Protein AF-A0A8T1AFN8-F1 (afdb_monomer)

Mean predicted aligned error: 18.62 Å

Nearest PDB structures (foldseek):
  7nlg-assembly2_C-2  TM=7.772E-01  e=4.480E-02  Saccharomyces cerevisiae
  7nli-assembly1_B  TM=7.737E-01  e=5.344E-02  Saccharomyces cerevisiae
  8tov-assembly1_H  TM=5.183E-01  e=2.301E+00  Human immunodeficiency virus 1
  6es8-assembly1_A  TM=5.059E-01  e=2.301E+00  Human immunodeficiency virus 1
  5gha-assembly2_D  TM=1.742E-01  e=6.629E+00  Thermus thermophilus HB27

Organism: NCBI:txid29920

Sequence (203 aa):
MKDSQLPLVRSAKDAHDAWSRLEGHFEKKSLANKLFLRRRFFTTMMEEGDDVLEHINKVKTLAEQLDAVGAPVSEDDLVITLLGSLSESYQFLITALESRADSLSWELVTSRLLHEDMKRKEQGGGVDGAAHGQAFMTRDNKRRGRPVKKTGACHNCGKQGHWIAECSSRVQNNAERHRSQRANVAQDEEDPGDYLFSVRLST

Structure (mmCIF, N/CA/C/O backbone):
data_AF-A0A8T1AFN8-F1
#
_entry.id   AF-A0A8T1AFN8-F1
#
loop_
_atom_site.group_PDB
_atom_site.id
_atom_site.type_symbol
_atom_site.label_atom_id
_atom_site.label_alt_id
_atom_site.label_comp_id
_atom_site.label_asym_id
_atom_site.label_entity_id
_atom_site.label_seq_id
_atom_site.pdbx_PDB_ins_code
_atom_site.Cartn_x
_atom_site.Cartn_y
_atom_site.Cartn_z
_atom_site.occupancy
_atom_site.B_iso_or_equiv
_atom_site.auth_seq_id
_atom_site.auth_comp_id
_atom_site.auth_asym_id
_atom_site.auth_atom_id
_atom_site.pdbx_PDB_model_num
ATOM 1 N N . MET A 1 1 ? 17.804 18.498 -26.545 1.00 40.97 1 MET A N 1
ATOM 2 C CA . MET A 1 1 ? 17.668 17.043 -26.788 1.00 40.97 1 MET A CA 1
ATOM 3 C C . MET A 1 1 ? 18.942 16.384 -26.287 1.00 40.97 1 MET A C 1
ATOM 5 O O . MET A 1 1 ? 20.002 16.913 -26.580 1.00 40.97 1 MET A O 1
ATOM 9 N N . LYS A 1 2 ? 18.878 15.359 -25.428 1.00 49.59 2 LYS A N 1
ATOM 10 C CA . LYS A 1 2 ? 20.093 14.781 -24.825 1.00 49.59 2 LYS A CA 1
ATOM 11 C C . LYS A 1 2 ? 20.673 13.698 -25.738 1.00 49.59 2 LYS A C 1
ATOM 13 O O . LYS A 1 2 ? 20.097 12.621 -25.840 1.00 49.59 2 LYS A O 1
ATOM 18 N N . ASP A 1 3 ? 21.863 13.960 -26.269 1.00 63.31 3 ASP A N 1
ATOM 19 C CA . ASP A 1 3 ? 22.757 13.048 -27.009 1.00 63.31 3 ASP A CA 1
ATOM 20 C C . ASP A 1 3 ? 23.258 11.836 -26.193 1.00 63.31 3 ASP A C 1
ATOM 22 O O . ASP A 1 3 ? 24.163 11.111 -26.602 1.00 63.31 3 ASP A O 1
ATOM 26 N N . SER A 1 4 ? 22.668 11.570 -25.025 1.00 72.19 4 SER A N 1
ATOM 27 C CA . SER A 1 4 ? 23.118 10.535 -24.091 1.00 72.19 4 SER A CA 1
ATOM 28 C C . SER A 1 4 ? 22.920 9.109 -24.605 1.00 72.19 4 SER A C 1
ATOM 30 O O . SER A 1 4 ? 23.503 8.186 -24.043 1.00 72.19 4 SER A O 1
ATOM 32 N N . GLN A 1 5 ? 22.111 8.918 -25.654 1.00 75.00 5 GLN A N 1
ATOM 33 C CA . GLN A 1 5 ? 21.885 7.609 -26.276 1.00 75.00 5 GLN A CA 1
ATOM 34 C C . GLN A 1 5 ? 22.748 7.379 -27.529 1.00 75.00 5 GLN A C 1
ATOM 36 O O . GLN A 1 5 ? 22.884 6.239 -27.969 1.00 75.00 5 GLN A O 1
ATOM 41 N N . LEU A 1 6 ? 23.392 8.421 -28.078 1.00 77.94 6 LEU A N 1
ATOM 42 C CA . LEU A 1 6 ? 24.252 8.302 -29.262 1.00 77.94 6 LEU A CA 1
ATOM 43 C C . LEU A 1 6 ? 25.410 7.301 -29.089 1.00 77.94 6 LEU A C 1
ATOM 45 O O . LEU A 1 6 ? 25.689 6.577 -30.043 1.00 77.94 6 LEU A O 1
ATOM 49 N N . PRO A 1 7 ? 26.067 7.169 -27.917 1.00 83.06 7 PRO A N 1
ATOM 50 C CA . PRO A 1 7 ? 27.136 6.181 -27.742 1.00 83.06 7 PRO A CA 1
ATOM 51 C C . PRO A 1 7 ? 26.680 4.718 -27.897 1.00 83.06 7 PRO A C 1
ATOM 53 O O . PRO A 1 7 ? 27.468 3.880 -28.344 1.00 83.06 7 PRO A O 1
ATOM 56 N N . LEU A 1 8 ? 25.419 4.413 -27.557 1.00 78.25 8 LEU A N 1
ATOM 57 C CA . LEU A 1 8 ? 24.843 3.063 -27.657 1.00 78.25 8 LEU A CA 1
ATOM 58 C C . LEU A 1 8 ? 24.678 2.634 -29.120 1.00 78.25 8 LEU A C 1
ATOM 60 O O . LEU A 1 8 ? 24.933 1.480 -29.452 1.00 78.25 8 LEU A O 1
ATOM 64 N N . VAL A 1 9 ? 24.314 3.583 -29.987 1.00 84.88 9 VAL A N 1
ATOM 65 C CA . VAL A 1 9 ? 24.090 3.361 -31.424 1.00 84.88 9 VAL A CA 1
ATOM 66 C C . VAL A 1 9 ? 25.387 3.496 -32.223 1.00 84.88 9 VAL A C 1
ATOM 68 O O . VAL A 1 9 ? 25.649 2.703 -33.117 1.00 84.88 9 VAL A O 1
ATOM 71 N N . ARG A 1 10 ? 26.252 4.460 -31.876 1.00 86.06 10 ARG A N 1
ATOM 72 C CA . ARG A 1 10 ? 27.498 4.761 -32.610 1.00 86.06 10 ARG A CA 1
ATOM 73 C C . ARG A 1 10 ? 28.503 3.605 -32.622 1.00 86.06 10 ARG A C 1
ATOM 75 O O . ARG A 1 10 ? 29.364 3.555 -33.489 1.00 86.06 10 ARG A O 1
ATOM 82 N N . SER A 1 11 ? 28.429 2.712 -31.637 1.00 84.25 11 SER A N 1
ATOM 83 C CA . SER A 1 11 ? 29.311 1.543 -31.513 1.00 84.25 11 SER A CA 1
ATOM 84 C C . SER A 1 11 ? 28.724 0.257 -32.113 1.00 84.25 11 SER A C 1
ATOM 86 O O . SER A 1 11 ? 29.326 -0.811 -31.961 1.00 84.25 11 SER A O 1
ATOM 88 N N . ALA A 1 12 ? 27.551 0.339 -32.747 1.00 89.62 12 ALA A N 1
ATOM 89 C CA . ALA A 1 12 ? 26.892 -0.794 -33.379 1.00 89.62 12 ALA A CA 1
ATOM 90 C C . ALA A 1 12 ? 27.430 -1.051 -34.793 1.00 89.62 12 ALA A C 1
ATOM 92 O O . ALA A 1 12 ? 27.813 -0.120 -35.502 1.00 89.62 12 ALA A O 1
ATOM 93 N N . LYS A 1 13 ? 27.465 -2.324 -35.196 1.00 91.31 13 LYS A N 1
ATOM 94 C CA . LYS A 1 13 ? 27.991 -2.747 -36.506 1.00 91.31 13 LYS A CA 1
ATOM 95 C C . LYS A 1 13 ? 26.974 -2.598 -37.636 1.00 91.31 13 LYS A C 1
ATOM 97 O O . LYS A 1 13 ? 27.350 -2.294 -38.763 1.00 91.31 13 LYS A O 1
ATOM 102 N N . ASP A 1 14 ? 25.703 -2.812 -37.326 1.00 92.88 14 ASP A N 1
ATOM 103 C CA . ASP A 1 14 ? 24.578 -2.731 -38.249 1.00 92.88 14 ASP A CA 1
ATOM 104 C C . ASP A 1 14 ? 23.305 -2.288 -37.503 1.00 92.88 14 ASP A C 1
ATOM 106 O O . ASP A 1 14 ? 23.311 -2.084 -36.284 1.00 92.88 14 ASP A O 1
ATOM 110 N N . ALA A 1 15 ? 22.208 -2.100 -38.242 1.00 91.06 15 ALA A N 1
ATOM 111 C CA . ALA A 1 15 ? 20.940 -1.635 -37.683 1.00 91.06 15 ALA A CA 1
ATOM 112 C C . ALA A 1 15 ? 20.337 -2.615 -36.658 1.00 91.06 15 ALA A C 1
ATOM 114 O O . ALA A 1 15 ? 19.701 -2.180 -35.698 1.00 91.06 15 ALA A O 1
ATOM 115 N N . HIS A 1 16 ? 20.558 -3.920 -36.832 1.00 92.75 16 HIS A N 1
ATOM 116 C CA . HIS A 1 16 ? 20.058 -4.942 -35.917 1.00 92.75 16 HIS A CA 1
ATOM 117 C C . HIS A 1 16 ? 20.828 -4.920 -34.585 1.00 92.75 16 HIS A C 1
ATOM 119 O O . HIS A 1 16 ? 20.217 -4.948 -33.516 1.00 92.75 16 HIS A O 1
ATOM 125 N N . ASP A 1 17 ? 22.159 -4.806 -34.629 1.00 92.06 17 ASP A N 1
ATOM 126 C CA . ASP A 1 17 ? 23.020 -4.629 -33.451 1.00 92.06 17 ASP A CA 1
ATOM 127 C C . ASP A 1 17 ? 22.682 -3.321 -32.715 1.00 92.06 17 ASP A C 1
ATOM 129 O O . ASP A 1 17 ? 22.571 -3.298 -31.489 1.00 92.06 17 ASP A O 1
ATOM 133 N N . ALA A 1 18 ? 22.427 -2.234 -33.452 1.00 90.88 18 ALA A N 1
ATOM 134 C CA . ALA A 1 18 ? 22.005 -0.963 -32.865 1.00 90.88 18 ALA A CA 1
ATOM 135 C C . ALA A 1 18 ? 20.679 -1.095 -32.100 1.00 90.88 18 ALA A C 1
ATOM 137 O O . ALA A 1 18 ? 20.584 -0.640 -30.957 1.00 90.88 18 ALA A O 1
ATOM 138 N N . TRP A 1 19 ? 19.679 -1.744 -32.708 1.00 91.62 19 TRP A N 1
ATOM 139 C CA . TRP A 1 19 ? 18.386 -1.993 -32.071 1.00 91.62 19 TRP A CA 1
ATOM 140 C C . TRP A 1 19 ? 18.525 -2.883 -30.833 1.00 91.62 19 TRP A C 1
ATOM 142 O O . TRP A 1 19 ? 18.083 -2.494 -29.755 1.00 91.62 19 TRP A O 1
ATOM 152 N N . SER A 1 20 ? 19.237 -4.006 -30.952 1.00 90.62 20 SER A N 1
ATOM 153 C CA . SER A 1 20 ? 19.450 -4.962 -29.855 1.00 90.62 20 SER A CA 1
ATOM 154 C C . SER A 1 20 ? 20.133 -4.316 -28.642 1.00 90.62 20 SER A C 1
ATOM 156 O O . SER A 1 20 ? 19.809 -4.612 -27.491 1.00 90.62 20 SER A O 1
ATOM 158 N N . ARG A 1 21 ? 21.081 -3.395 -28.869 1.00 89.75 21 ARG A N 1
ATOM 159 C CA . ARG A 1 21 ? 21.763 -2.659 -27.789 1.00 89.75 21 ARG A CA 1
ATOM 160 C C . ARG A 1 21 ? 20.861 -1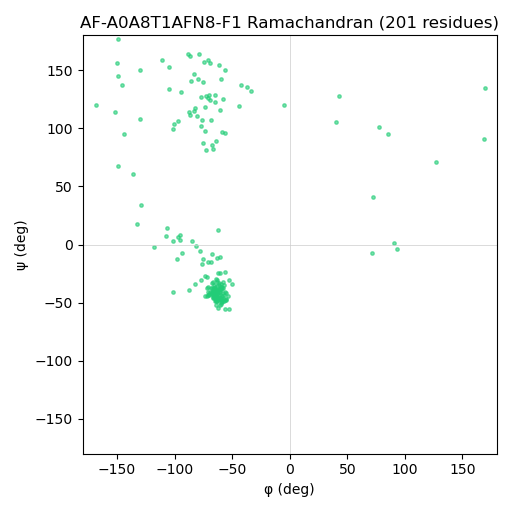.648 -27.098 1.00 89.75 21 ARG A C 1
ATOM 162 O O . ARG A 1 21 ? 20.941 -1.510 -25.876 1.00 89.75 21 ARG A O 1
ATOM 169 N N . LEU A 1 22 ? 20.041 -0.926 -27.862 1.00 88.38 22 LEU A N 1
ATOM 170 C CA . LEU A 1 22 ? 19.062 0.003 -27.303 1.00 88.38 22 LEU A CA 1
ATOM 171 C C . LEU A 1 22 ? 18.027 -0.761 -26.483 1.00 88.38 22 LEU A C 1
ATOM 173 O O . LEU A 1 22 ? 17.845 -0.445 -25.308 1.00 88.38 22 LEU A O 1
ATOM 177 N N . GLU A 1 23 ? 17.423 -1.788 -27.076 1.00 87.44 23 GLU A N 1
ATOM 178 C CA . GLU A 1 23 ? 16.456 -2.670 -26.431 1.00 87.44 23 GLU A CA 1
ATOM 179 C C . GLU A 1 23 ? 17.029 -3.232 -25.131 1.00 87.44 23 GLU A C 1
ATOM 181 O O . GLU A 1 23 ? 16.500 -2.936 -24.065 1.00 87.44 23 GLU A O 1
ATOM 186 N N . GLY A 1 24 ? 18.195 -3.882 -25.172 1.00 86.12 24 GLY A N 1
ATOM 187 C CA . GLY A 1 24 ? 18.817 -4.436 -23.971 1.00 86.12 24 GLY A CA 1
ATOM 188 C C . GLY A 1 24 ? 19.168 -3.388 -22.905 1.00 86.12 24 GLY A C 1
ATOM 189 O O . GLY A 1 24 ? 19.098 -3.674 -21.711 1.00 86.12 24 GLY A O 1
ATOM 190 N N . HIS A 1 25 ? 19.544 -2.162 -23.279 1.00 85.88 25 HIS A N 1
ATOM 191 C CA . HIS A 1 25 ? 19.833 -1.102 -22.306 1.00 85.88 25 HIS A CA 1
ATOM 192 C C . HIS A 1 25 ? 18.560 -0.543 -21.652 1.00 85.88 25 HIS A C 1
ATOM 194 O O . HIS A 1 25 ? 18.527 -0.362 -20.430 1.00 85.88 25 HIS A O 1
ATOM 200 N N . PHE A 1 26 ? 17.512 -0.277 -22.435 1.00 83.12 26 PHE A N 1
ATOM 201 C CA . PHE A 1 26 ? 16.233 0.205 -21.911 1.00 83.12 26 PHE A CA 1
ATOM 202 C C . PHE A 1 26 ? 15.478 -0.884 -21.150 1.00 83.12 26 PHE A C 1
ATOM 204 O O . PHE A 1 26 ? 14.915 -0.597 -20.097 1.00 83.12 26 PHE A O 1
ATOM 211 N N . GLU A 1 27 ? 15.542 -2.132 -21.604 1.00 82.50 27 GLU A N 1
ATOM 212 C CA . GLU A 1 27 ? 14.987 -3.292 -20.915 1.00 82.50 27 GLU A CA 1
ATOM 213 C C . GLU A 1 27 ? 15.687 -3.524 -19.573 1.00 82.50 27 GLU A C 1
ATOM 215 O O . GLU A 1 27 ? 15.015 -3.615 -18.549 1.00 82.50 27 GLU A O 1
ATOM 220 N N . LYS A 1 28 ? 17.029 -3.507 -19.520 1.00 79.56 28 LYS A N 1
ATOM 221 C CA . LYS A 1 28 ? 17.767 -3.596 -18.244 1.00 79.56 28 LYS A CA 1
ATOM 222 C C . LYS A 1 28 ? 17.386 -2.475 -17.282 1.00 79.56 28 LYS A C 1
ATOM 224 O O . LYS A 1 28 ? 17.213 -2.730 -16.093 1.00 79.56 28 LYS A O 1
ATOM 229 N N . LYS A 1 29 ? 17.229 -1.241 -17.776 1.00 77.25 29 LYS A N 1
ATOM 230 C CA . LYS A 1 29 ? 16.743 -0.116 -16.959 1.00 77.25 29 LYS A CA 1
ATOM 231 C C . LYS A 1 29 ? 15.303 -0.320 -16.496 1.00 77.25 29 LYS A C 1
ATOM 233 O O . LYS A 1 29 ? 15.004 -0.011 -15.349 1.00 77.25 29 LYS A O 1
ATOM 238 N N . SER A 1 30 ? 14.441 -0.868 -17.348 1.00 86.50 30 SER A N 1
ATOM 239 C CA . SER A 1 30 ? 13.059 -1.215 -17.014 1.00 86.50 30 SER A CA 1
ATOM 240 C C . SER A 1 30 ? 13.004 -2.292 -15.929 1.00 86.50 30 SER A C 1
ATOM 242 O O . SER A 1 30 ? 12.329 -2.104 -14.921 1.00 86.50 30 SER A O 1
ATOM 244 N N . LEU A 1 31 ? 13.792 -3.365 -16.053 1.00 90.56 31 LEU A N 1
ATOM 245 C CA . LEU A 1 31 ? 13.889 -4.424 -15.048 1.00 90.56 31 LEU A CA 1
ATOM 246 C C . LEU A 1 31 ? 14.458 -3.904 -13.723 1.00 90.56 31 LEU A C 1
ATOM 248 O O . LEU A 1 31 ? 13.901 -4.189 -12.666 1.00 90.56 31 LEU A O 1
ATOM 252 N N . ALA A 1 32 ? 15.534 -3.114 -13.768 1.00 91.38 32 ALA A N 1
ATOM 253 C CA . ALA A 1 32 ? 16.109 -2.499 -12.575 1.00 91.38 32 ALA A CA 1
ATOM 254 C C . ALA A 1 32 ? 15.100 -1.575 -11.875 1.00 91.38 32 ALA A C 1
ATOM 256 O O . ALA A 1 32 ? 14.990 -1.607 -10.650 1.00 91.38 32 ALA A O 1
ATOM 257 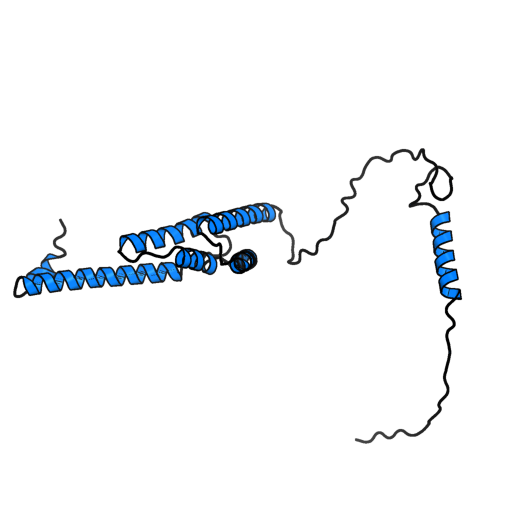N N . ASN A 1 33 ? 14.325 -0.799 -12.641 1.00 92.62 33 ASN A N 1
ATOM 258 C CA . ASN A 1 33 ? 13.281 0.071 -12.106 1.00 92.62 33 ASN A CA 1
ATOM 259 C C . ASN A 1 33 ? 12.123 -0.733 -11.490 1.00 92.62 33 ASN A C 1
ATOM 261 O O . ASN A 1 33 ? 11.731 -0.474 -10.356 1.00 92.62 33 ASN A O 1
ATOM 265 N N . LYS A 1 34 ? 11.634 -1.770 -12.186 1.00 94.94 34 LYS A N 1
ATOM 266 C CA . LYS A 1 34 ? 10.626 -2.705 -11.657 1.00 94.94 34 LYS A CA 1
ATOM 267 C C . LYS A 1 34 ? 11.082 -3.335 -10.345 1.00 94.94 34 LYS A C 1
ATOM 269 O O . LYS A 1 34 ? 10.320 -3.360 -9.384 1.00 94.94 34 LYS A O 1
ATOM 274 N N . LEU A 1 35 ? 12.327 -3.812 -10.287 1.00 95.94 35 LEU A N 1
ATOM 275 C CA . LEU A 1 35 ? 12.900 -4.421 -9.087 1.00 95.94 35 LEU A CA 1
ATOM 276 C C . LEU A 1 35 ? 13.013 -3.414 -7.937 1.00 95.94 35 LEU A C 1
ATOM 278 O O . LEU A 1 35 ? 12.667 -3.737 -6.803 1.00 95.94 35 LEU A O 1
ATOM 282 N N . PHE A 1 36 ? 13.473 -2.196 -8.228 1.00 95.50 36 PHE A N 1
ATOM 283 C CA . PHE A 1 36 ? 13.566 -1.118 -7.247 1.00 95.50 36 PHE A CA 1
ATOM 284 C C . PHE A 1 36 ? 12.198 -0.790 -6.635 1.00 95.50 36 PHE A C 1
ATOM 286 O O . PHE A 1 36 ? 12.066 -0.763 -5.410 1.00 95.50 36 PHE A O 1
ATOM 293 N N . LEU A 1 37 ? 11.175 -0.606 -7.475 1.00 97.06 37 LEU A N 1
ATOM 294 C CA . LEU A 1 37 ? 9.813 -0.309 -7.033 1.00 97.06 37 LEU A CA 1
ATOM 295 C C . LEU A 1 37 ? 9.192 -1.478 -6.259 1.00 97.06 37 LEU A C 1
ATOM 297 O O . LEU A 1 37 ? 8.665 -1.262 -5.174 1.00 97.06 37 LEU A O 1
ATOM 301 N N . ARG A 1 38 ? 9.332 -2.720 -6.750 1.00 97.12 38 ARG A N 1
ATOM 302 C CA . ARG A 1 38 ? 8.879 -3.941 -6.054 1.00 97.12 38 ARG A CA 1
ATOM 303 C C . ARG A 1 38 ? 9.488 -4.048 -4.663 1.00 97.12 38 ARG A C 1
ATOM 305 O O . ARG A 1 38 ? 8.773 -4.286 -3.697 1.00 97.12 38 ARG A O 1
ATOM 312 N N . ARG A 1 39 ? 10.804 -3.846 -4.549 1.00 97.31 39 ARG A N 1
ATOM 313 C CA . ARG A 1 39 ? 11.492 -3.882 -3.256 1.00 97.31 39 ARG A CA 1
ATOM 314 C C . ARG A 1 39 ? 10.926 -2.822 -2.320 1.00 97.31 39 ARG A C 1
ATOM 316 O O . ARG A 1 39 ? 10.567 -3.146 -1.201 1.00 97.31 39 ARG A O 1
ATOM 323 N N . ARG A 1 40 ? 10.800 -1.580 -2.792 1.00 97.38 40 ARG A N 1
ATOM 324 C CA . ARG A 1 40 ? 10.274 -0.474 -1.985 1.00 97.38 40 ARG A CA 1
ATOM 325 C C . ARG A 1 40 ? 8.820 -0.684 -1.556 1.00 97.38 40 ARG A C 1
ATOM 327 O O . ARG A 1 40 ? 8.466 -0.274 -0.454 1.00 97.38 40 ARG A O 1
ATOM 334 N N . PHE A 1 41 ? 8.007 -1.299 -2.409 1.00 98.06 41 PHE A N 1
ATOM 335 C CA . PHE A 1 41 ? 6.624 -1.659 -2.116 1.00 98.06 41 PHE A CA 1
ATOM 336 C C . PHE A 1 41 ? 6.546 -2.659 -0.957 1.00 98.06 41 PHE A C 1
ATOM 338 O O . PHE A 1 41 ? 5.944 -2.348 0.063 1.00 98.06 41 PHE A O 1
ATOM 345 N N . PHE A 1 42 ? 7.251 -3.789 -1.050 1.00 95.94 42 PHE A N 1
ATOM 346 C CA . PHE A 1 42 ? 7.194 -4.840 -0.025 1.00 95.94 42 PHE A CA 1
ATOM 347 C C . PHE A 1 42 ? 7.972 -4.538 1.262 1.00 95.94 42 PHE A C 1
ATOM 349 O O . PHE A 1 42 ? 7.766 -5.214 2.262 1.00 95.94 42 PHE A O 1
ATOM 356 N N . THR A 1 43 ? 8.885 -3.562 1.257 1.00 96.56 43 THR A N 1
ATOM 357 C CA . THR A 1 43 ? 9.651 -3.173 2.457 1.00 96.56 43 THR A CA 1
ATOM 358 C C . THR A 1 43 ? 9.218 -1.832 3.042 1.00 96.56 43 THR A C 1
ATOM 360 O O . THR A 1 43 ? 9.918 -1.289 3.894 1.00 96.56 43 THR A O 1
ATOM 363 N N . THR A 1 44 ? 8.141 -1.229 2.537 1.00 96.56 44 THR A N 1
ATOM 364 C CA . THR A 1 44 ? 7.581 -0.018 3.144 1.00 96.56 44 THR A CA 1
ATOM 365 C C . THR A 1 44 ? 6.958 -0.394 4.481 1.00 96.56 44 THR A C 1
ATOM 367 O O . THR A 1 44 ? 6.158 -1.316 4.534 1.00 96.56 44 THR A O 1
ATOM 370 N N . MET A 1 45 ? 7.327 0.329 5.536 1.00 97.56 45 MET A N 1
ATOM 371 C CA . MET A 1 45 ? 6.804 0.169 6.892 1.00 97.56 45 MET A CA 1
ATOM 372 C C . MET A 1 45 ? 6.383 1.536 7.430 1.00 97.56 45 MET A C 1
ATOM 374 O O . MET A 1 45 ? 6.962 2.554 7.034 1.00 97.56 45 MET A O 1
ATOM 378 N N . MET A 1 46 ? 5.379 1.526 8.297 1.00 97.50 46 MET A N 1
ATOM 379 C CA . MET A 1 46 ? 4.925 2.655 9.099 1.00 97.50 46 MET A CA 1
ATOM 380 C C . MET A 1 46 ? 5.595 2.584 10.468 1.00 97.50 46 MET A C 1
ATOM 382 O O . MET A 1 46 ? 5.593 1.526 11.103 1.00 97.50 46 MET A O 1
ATOM 386 N N . GLU A 1 47 ? 6.162 3.693 10.926 1.00 96.00 47 GLU A N 1
ATOM 387 C CA . GLU A 1 47 ? 6.720 3.803 12.271 1.00 96.00 47 GLU A CA 1
ATOM 388 C C . GLU A 1 47 ? 5.637 4.218 13.281 1.00 96.00 47 GLU A C 1
ATOM 390 O O . GLU A 1 47 ? 4.554 4.693 12.929 1.00 96.00 47 GLU A O 1
ATOM 395 N N . GLU A 1 48 ? 5.899 4.003 14.571 1.00 93.94 48 GLU A N 1
ATOM 396 C CA . GLU A 1 48 ? 4.970 4.429 15.620 1.00 93.94 48 GLU A CA 1
ATOM 397 C C . GLU A 1 48 ? 4.857 5.959 15.653 1.00 93.94 48 GLU A C 1
ATOM 399 O O . GLU A 1 48 ? 5.845 6.663 15.854 1.00 93.94 48 GLU A O 1
ATOM 404 N N . GLY A 1 49 ? 3.633 6.468 15.503 1.00 90.12 49 GLY A N 1
ATOM 405 C CA . GLY A 1 49 ? 3.342 7.905 15.481 1.00 90.12 49 GLY A CA 1
ATOM 406 C C . GLY A 1 49 ? 3.313 8.543 14.089 1.00 90.12 49 GLY A C 1
ATOM 407 O O . GLY A 1 49 ? 2.951 9.716 13.996 1.00 90.12 49 GLY A O 1
ATOM 408 N N . ASP A 1 50 ? 3.630 7.794 13.029 1.00 94.50 50 ASP A N 1
ATOM 409 C CA . ASP A 1 50 ? 3.461 8.256 11.648 1.00 94.50 50 ASP A CA 1
ATOM 410 C C . ASP A 1 50 ? 1.992 8.561 11.321 1.00 94.50 50 ASP A C 1
ATOM 412 O O . ASP A 1 50 ? 1.056 7.993 11.899 1.00 94.50 50 ASP A O 1
ATOM 416 N N . ASP A 1 51 ? 1.777 9.445 10.343 1.00 96.06 51 ASP A N 1
ATOM 417 C CA . ASP A 1 51 ? 0.437 9.701 9.836 1.00 96.06 51 ASP A CA 1
ATOM 418 C C . ASP A 1 51 ? -0.053 8.538 8.964 1.00 96.06 51 ASP A C 1
ATOM 420 O O . ASP A 1 51 ? 0.494 8.214 7.905 1.00 96.06 51 ASP A O 1
ATOM 424 N N . VAL A 1 52 ? -1.143 7.923 9.414 1.00 97.25 52 VAL A N 1
ATOM 425 C CA . VAL A 1 52 ? -1.754 6.766 8.761 1.00 97.25 52 VAL A CA 1
ATOM 426 C C . VAL A 1 52 ? -2.204 7.078 7.335 1.00 97.25 52 VAL A C 1
ATOM 428 O O . VAL A 1 52 ? -2.051 6.238 6.447 1.00 97.25 52 VAL A O 1
ATOM 431 N N . LEU A 1 53 ? -2.754 8.270 7.084 1.00 97.50 53 LEU A N 1
ATOM 432 C CA . LEU A 1 53 ? -3.232 8.642 5.753 1.00 97.50 53 LEU A CA 1
ATOM 433 C C . LEU A 1 53 ? -2.059 8.828 4.783 1.00 97.50 53 LEU A C 1
ATOM 435 O O . LEU A 1 53 ? -2.130 8.380 3.636 1.00 97.50 53 LEU A O 1
ATOM 439 N N . GLU A 1 54 ? -0.973 9.451 5.235 1.00 98.00 54 GLU A N 1
ATOM 440 C CA . GLU A 1 54 ? 0.261 9.564 4.460 1.00 98.00 54 GLU A CA 1
ATOM 441 C C . GLU A 1 54 ? 0.825 8.184 4.100 1.00 98.00 54 GLU A C 1
ATOM 443 O O . GLU A 1 54 ? 1.159 7.937 2.936 1.00 98.00 54 GLU A O 1
ATOM 448 N N . HIS A 1 55 ? 0.854 7.250 5.054 1.00 98.38 55 HIS A N 1
ATOM 449 C CA . HIS A 1 55 ? 1.320 5.886 4.804 1.00 98.38 55 HIS A CA 1
ATOM 450 C C . HIS A 1 55 ? 0.440 5.130 3.797 1.00 98.38 55 HIS A C 1
ATOM 452 O O . HIS A 1 55 ? 0.959 4.538 2.846 1.00 98.38 55 HIS A O 1
ATOM 458 N N . ILE A 1 56 ? -0.891 5.215 3.923 1.00 98.38 56 ILE A N 1
ATOM 459 C CA . ILE A 1 56 ? -1.837 4.649 2.941 1.00 98.38 56 ILE A CA 1
ATOM 460 C C . ILE A 1 56 ? -1.544 5.198 1.536 1.00 98.38 56 ILE A C 1
ATOM 462 O O . ILE A 1 56 ? -1.442 4.437 0.568 1.00 98.38 56 ILE A O 1
ATOM 466 N N . ASN A 1 57 ? -1.370 6.517 1.414 1.00 98.19 57 ASN A N 1
ATOM 467 C CA . ASN A 1 57 ? -1.080 7.167 0.136 1.00 98.19 57 ASN A CA 1
ATOM 468 C C . ASN A 1 57 ? 0.275 6.740 -0.435 1.00 98.19 57 ASN A C 1
ATOM 470 O O . ASN A 1 57 ? 0.395 6.538 -1.645 1.00 98.19 57 ASN A O 1
ATOM 474 N N . LYS A 1 58 ? 1.290 6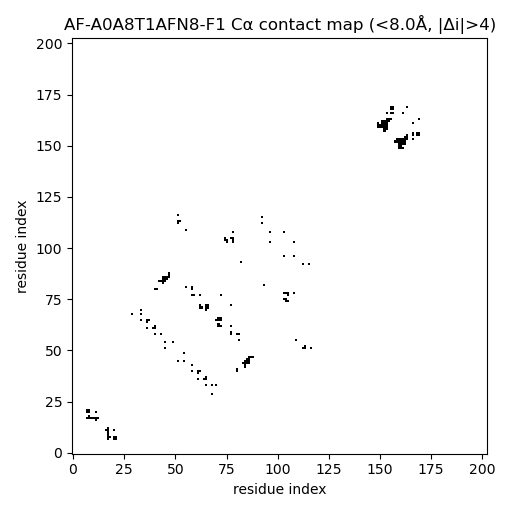.561 0.412 1.00 98.25 58 LYS A N 1
ATOM 475 C CA . LYS A 1 58 ? 2.617 6.076 0.016 1.00 98.25 58 LYS A CA 1
ATOM 476 C C . LYS A 1 58 ? 2.545 4.674 -0.586 1.00 98.25 58 LYS A C 1
ATOM 478 O O . LYS A 1 58 ? 3.102 4.456 -1.663 1.00 98.25 58 LYS A O 1
ATOM 483 N N . VAL A 1 59 ? 1.831 3.748 0.059 1.00 98.31 59 VAL A N 1
ATOM 484 C CA . VAL A 1 59 ? 1.622 2.382 -0.454 1.00 98.31 59 VAL A CA 1
ATOM 485 C C . VAL A 1 59 ? 0.877 2.416 -1.792 1.00 98.31 59 VAL A C 1
ATOM 487 O O . VAL A 1 59 ? 1.328 1.805 -2.763 1.00 98.31 59 VAL A O 1
ATOM 490 N N . LYS A 1 60 ? -0.201 3.204 -1.887 1.00 98.06 60 LYS A N 1
ATOM 491 C CA . LYS A 1 60 ? -0.973 3.362 -3.128 1.00 98.06 60 LYS A CA 1
ATOM 492 C C . LYS A 1 60 ? -0.140 3.945 -4.273 1.00 98.06 60 LYS A C 1
ATOM 494 O O . LYS A 1 60 ? -0.154 3.416 -5.379 1.00 98.06 60 LYS A O 1
ATOM 499 N N . THR A 1 61 ? 0.655 4.974 -3.994 1.00 98.19 61 THR A N 1
ATOM 500 C CA . THR A 1 61 ? 1.535 5.610 -4.987 1.00 98.19 61 THR A CA 1
ATOM 501 C C . THR A 1 61 ? 2.568 4.624 -5.533 1.00 98.19 61 THR A C 1
ATOM 503 O O . THR A 1 61 ? 2.875 4.635 -6.723 1.00 98.19 61 THR A O 1
ATOM 506 N N . LEU A 1 62 ? 3.117 3.746 -4.687 1.00 98.19 62 LEU A N 1
ATOM 507 C CA . LEU A 1 62 ? 4.055 2.714 -5.135 1.00 98.19 62 LEU A CA 1
ATOM 508 C C . LEU A 1 62 ? 3.381 1.688 -6.056 1.00 98.19 62 LEU A C 1
ATOM 510 O O . LEU A 1 62 ? 3.995 1.269 -7.038 1.00 98.19 62 LEU A O 1
ATOM 514 N N . ALA A 1 63 ? 2.127 1.320 -5.781 1.00 97.94 63 ALA A N 1
ATOM 515 C CA . ALA A 1 63 ? 1.347 0.451 -6.659 1.00 97.94 63 ALA A CA 1
ATOM 516 C C . ALA A 1 63 ? 1.053 1.114 -8.017 1.00 97.94 63 ALA A C 1
ATOM 518 O O . ALA A 1 63 ? 1.246 0.488 -9.056 1.00 97.94 63 ALA A O 1
ATOM 519 N N . GLU A 1 64 ? 0.688 2.399 -8.029 1.00 97.56 64 GLU A N 1
ATOM 520 C CA . GLU A 1 64 ? 0.481 3.178 -9.261 1.00 97.56 64 GLU A CA 1
ATOM 521 C C . GLU A 1 64 ? 1.777 3.319 -10.081 1.00 97.56 64 GLU A C 1
ATOM 523 O O . GLU A 1 64 ? 1.771 3.197 -11.306 1.00 97.56 64 GLU A O 1
ATOM 528 N N . GLN A 1 65 ? 2.925 3.513 -9.422 1.00 96.44 65 GLN A N 1
ATOM 529 C CA . GLN A 1 65 ? 4.232 3.531 -10.091 1.00 96.44 65 GLN A CA 1
ATOM 530 C C . GLN A 1 65 ? 4.591 2.173 -10.704 1.00 96.44 65 GLN A C 1
ATOM 532 O O . GLN A 1 65 ? 5.203 2.126 -11.772 1.00 96.44 65 GLN A O 1
ATOM 537 N N . LEU A 1 66 ? 4.229 1.076 -10.034 1.00 96.50 66 LEU A N 1
ATOM 538 C CA . LEU A 1 66 ? 4.409 -0.284 -10.535 1.00 96.50 66 LEU A CA 1
ATOM 539 C C . LEU A 1 66 ? 3.521 -0.572 -11.751 1.00 96.50 66 LEU A C 1
ATOM 541 O O . LEU A 1 66 ? 4.000 -1.142 -12.734 1.00 96.50 66 LEU A O 1
ATOM 545 N N . ASP A 1 67 ? 2.272 -0.114 -11.727 1.00 95.44 67 ASP A N 1
ATOM 546 C CA . ASP A 1 67 ? 1.365 -0.184 -12.874 1.00 95.44 67 ASP A CA 1
ATOM 547 C C . ASP A 1 67 ? 1.914 0.599 -14.078 1.00 95.44 67 ASP A C 1
ATOM 549 O O . ASP A 1 67 ? 2.049 0.052 -15.174 1.00 95.44 67 ASP A O 1
ATOM 553 N N . ALA A 1 68 ? 2.394 1.827 -13.851 1.00 92.44 68 ALA A N 1
ATOM 554 C CA . ALA A 1 68 ? 2.961 2.684 -14.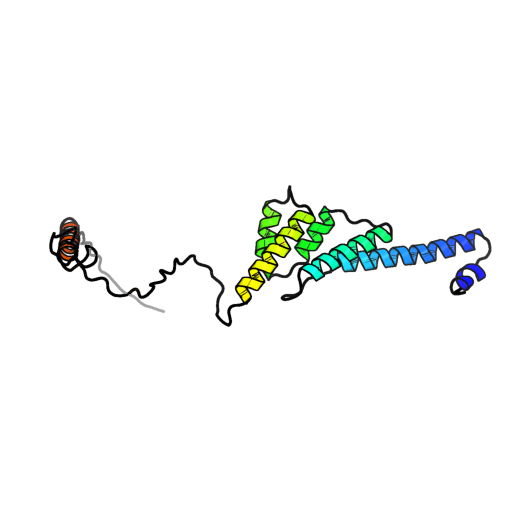894 1.00 92.44 68 ALA A CA 1
ATOM 555 C C . ALA A 1 68 ? 4.192 2.084 -15.606 1.00 92.44 68 ALA A C 1
ATOM 557 O O . ALA A 1 68 ? 4.480 2.439 -16.751 1.00 92.44 68 ALA A O 1
ATOM 558 N N . VAL A 1 69 ? 4.929 1.171 -14.960 1.00 92.00 69 VAL A N 1
ATOM 559 C CA . VAL A 1 69 ? 6.060 0.450 -15.576 1.00 92.00 69 VAL A CA 1
ATOM 560 C C . VAL A 1 69 ? 5.666 -0.921 -16.140 1.00 92.00 69 VAL A C 1
ATOM 562 O O . VAL A 1 69 ? 6.537 -1.687 -16.559 1.00 92.00 69 VAL A O 1
ATOM 565 N N . GLY A 1 70 ? 4.374 -1.254 -16.171 1.00 90.81 70 GLY A N 1
ATOM 566 C CA . GLY A 1 70 ? 3.857 -2.527 -16.674 1.00 90.81 70 GLY A CA 1
ATOM 567 C C . GLY A 1 70 ? 4.147 -3.695 -15.733 1.00 90.81 70 GLY A C 1
ATOM 568 O O . GLY A 1 70 ? 4.588 -4.760 -16.175 1.00 90.81 70 GLY A O 1
ATOM 569 N N . ALA A 1 71 ? 4.005 -3.474 -14.427 1.00 94.12 71 ALA A N 1
ATOM 570 C CA . ALA A 1 71 ? 4.104 -4.492 -13.387 1.00 94.12 71 ALA A CA 1
ATOM 571 C C . ALA A 1 71 ? 2.972 -4.318 -12.351 1.00 94.12 71 ALA A C 1
ATOM 573 O O . ALA A 1 71 ? 3.277 -4.083 -11.182 1.00 94.12 71 ALA A O 1
ATOM 574 N N . PRO A 1 72 ? 1.692 -4.422 -12.764 1.00 95.81 72 PRO A N 1
ATOM 575 C CA . PRO A 1 72 ? 0.543 -4.140 -11.904 1.00 95.81 72 PRO A CA 1
ATOM 576 C C . PRO A 1 72 ? 0.548 -4.986 -10.627 1.00 95.81 72 PRO A C 1
ATOM 578 O O . PRO A 1 72 ? 1.053 -6.114 -10.604 1.00 95.81 72 PRO A O 1
ATOM 581 N N . VAL A 1 73 ? -0.028 -4.418 -9.570 1.00 97.12 73 VAL A N 1
ATOM 582 C CA . VAL A 1 73 ? -0.216 -5.057 -8.264 1.00 97.12 73 VAL A CA 1
ATOM 583 C C . VAL A 1 73 ? -1.687 -5.439 -8.132 1.00 97.12 73 VAL A C 1
ATOM 585 O O . VAL A 1 73 ? -2.557 -4.636 -8.469 1.00 97.12 73 VAL A O 1
ATOM 588 N N . SER A 1 74 ? -1.967 -6.663 -7.681 1.00 96.75 74 SER A N 1
ATOM 589 C CA . SER A 1 74 ? -3.342 -7.091 -7.410 1.00 96.75 74 SER A CA 1
ATOM 590 C C . SER A 1 74 ? -3.911 -6.354 -6.192 1.00 96.75 74 SER A C 1
ATOM 592 O O . SER A 1 74 ? -3.158 -5.883 -5.339 1.00 96.75 74 SER A O 1
ATOM 594 N N . GLU A 1 75 ? -5.237 -6.240 -6.090 1.00 95.75 75 GLU A N 1
ATOM 595 C CA . GLU A 1 75 ? -5.851 -5.637 -4.900 1.00 95.75 75 GLU A CA 1
ATOM 596 C C . GLU A 1 75 ? -5.513 -6.436 -3.630 1.00 95.75 75 GLU A C 1
ATOM 598 O O . GLU A 1 75 ? -5.187 -5.839 -2.605 1.00 95.75 75 GLU A O 1
ATOM 603 N N . ASP A 1 76 ? -5.483 -7.767 -3.726 1.00 95.00 76 ASP A N 1
ATOM 604 C CA . ASP A 1 76 ? -5.096 -8.654 -2.626 1.00 95.00 76 ASP A CA 1
ATOM 605 C C . ASP A 1 76 ? -3.668 -8.361 -2.148 1.00 95.00 76 ASP A C 1
ATOM 607 O O . ASP A 1 76 ? -3.452 -8.110 -0.963 1.00 95.00 76 ASP A O 1
ATOM 611 N N . ASP A 1 77 ? -2.689 -8.304 -3.060 1.00 95.56 77 ASP A N 1
ATOM 612 C CA . ASP A 1 77 ? -1.297 -7.977 -2.717 1.00 95.56 77 ASP A CA 1
ATOM 613 C C . ASP A 1 77 ? -1.177 -6.573 -2.114 1.00 95.56 77 ASP A C 1
ATOM 615 O O . ASP A 1 77 ? -0.345 -6.335 -1.235 1.00 95.56 77 ASP A O 1
ATOM 619 N N . LEU A 1 78 ? -2.003 -5.633 -2.579 1.00 97.31 78 LEU A N 1
ATOM 620 C CA . LEU A 1 78 ? -2.046 -4.271 -2.064 1.00 97.31 78 LEU A CA 1
ATOM 621 C C . LEU A 1 78 ? -2.565 -4.227 -0.623 1.00 97.31 78 LEU A C 1
ATOM 623 O O . LEU A 1 78 ? -1.957 -3.573 0.228 1.00 97.31 78 LEU A O 1
ATOM 627 N N . VAL A 1 79 ? -3.644 -4.955 -0.339 1.00 97.19 79 VAL A N 1
ATOM 628 C CA . VAL A 1 79 ? -4.208 -5.099 1.007 1.00 97.19 79 VAL A CA 1
ATOM 629 C C . VAL A 1 79 ? -3.231 -5.815 1.936 1.00 97.19 79 VAL A C 1
ATOM 631 O O . VAL A 1 79 ? -2.962 -5.315 3.028 1.00 97.19 79 VAL A O 1
ATOM 634 N N . ILE A 1 80 ? -2.659 -6.940 1.499 1.00 95.88 80 ILE A N 1
ATOM 635 C CA . ILE A 1 80 ? -1.673 -7.716 2.263 1.00 95.88 80 ILE A CA 1
ATOM 636 C C . ILE A 1 80 ? -0.468 -6.841 2.609 1.00 95.88 80 ILE A C 1
ATOM 638 O O . ILE A 1 80 ? -0.035 -6.806 3.761 1.00 95.88 80 ILE A O 1
ATOM 642 N N . THR A 1 81 ? 0.044 -6.089 1.632 1.00 97.50 81 THR A N 1
ATOM 643 C CA . THR A 1 81 ? 1.187 -5.193 1.842 1.00 97.50 81 THR A CA 1
ATOM 644 C C . THR A 1 81 ? 0.839 -4.075 2.816 1.00 97.50 81 THR A C 1
ATOM 646 O O . THR A 1 81 ? 1.631 -3.791 3.711 1.00 97.50 81 THR A O 1
ATOM 649 N N . LEU A 1 82 ? -0.347 -3.465 2.701 1.00 98.19 82 LEU A N 1
ATOM 650 C CA . LEU A 1 82 ? -0.772 -2.435 3.646 1.00 98.19 82 LEU A CA 1
ATOM 651 C C . LEU A 1 82 ? -0.848 -2.992 5.067 1.00 98.19 82 LEU A C 1
ATOM 653 O O . LEU A 1 82 ? -0.214 -2.422 5.947 1.00 98.19 82 LEU A O 1
ATOM 657 N N . LEU A 1 83 ? -1.551 -4.106 5.289 1.00 96.94 83 LEU A N 1
ATOM 658 C CA . LEU A 1 83 ? -1.695 -4.711 6.618 1.00 96.94 83 LEU A CA 1
ATOM 659 C C . LEU A 1 83 ? -0.346 -5.120 7.220 1.00 96.94 83 LEU A C 1
ATOM 661 O O . LEU A 1 83 ? -0.092 -4.824 8.384 1.00 96.94 83 LEU A O 1
ATOM 665 N N . GLY A 1 84 ? 0.535 -5.726 6.421 1.00 96.69 84 GLY A N 1
ATOM 666 C CA . GLY A 1 84 ? 1.875 -6.128 6.856 1.00 96.69 84 GLY A CA 1
ATOM 667 C C . GLY A 1 84 ? 2.845 -4.965 7.087 1.00 96.69 84 GLY A C 1
ATOM 668 O O . GLY A 1 84 ? 3.882 -5.157 7.714 1.00 96.69 84 GLY A O 1
ATOM 669 N N . SER A 1 85 ? 2.518 -3.767 6.594 1.00 97.69 85 SER A N 1
ATOM 670 C CA . SER A 1 85 ? 3.353 -2.569 6.732 1.00 97.69 85 SER A CA 1
ATOM 671 C C . SER A 1 85 ? 3.014 -1.693 7.938 1.00 97.69 85 SER A C 1
ATOM 673 O O . SER A 1 85 ? 3.720 -0.714 8.178 1.00 97.69 85 SER A O 1
ATOM 675 N N . LEU A 1 86 ? 1.927 -1.977 8.662 1.00 97.62 86 LEU A N 1
ATOM 676 C CA . LEU A 1 86 ? 1.495 -1.147 9.789 1.00 97.62 86 LEU A CA 1
ATOM 677 C C . LEU A 1 86 ? 2.395 -1.343 11.016 1.00 97.62 86 LEU A C 1
ATOM 679 O O . LEU A 1 86 ? 3.033 -2.381 11.184 1.00 97.62 86 LEU A O 1
ATOM 683 N N . SER A 1 87 ? 2.404 -0.341 11.895 1.00 96.50 87 SER A N 1
ATOM 684 C CA . SER A 1 87 ? 3.119 -0.394 13.167 1.00 96.50 87 SER A CA 1
ATOM 685 C C . SER A 1 87 ? 2.448 -1.355 14.163 1.00 96.50 87 SER A C 1
ATOM 687 O O . SER A 1 87 ? 1.255 -1.666 14.052 1.00 96.50 87 SER A O 1
ATOM 689 N N . GLU A 1 88 ? 3.204 -1.817 15.163 1.00 94.38 88 GLU A N 1
ATOM 690 C CA . GLU A 1 88 ? 2.772 -2.828 16.139 1.00 94.38 88 GLU A CA 1
ATOM 691 C C . GLU A 1 88 ? 1.513 -2.406 16.907 1.00 94.38 88 GLU A C 1
ATOM 693 O O . GLU A 1 88 ? 0.642 -3.231 17.197 1.00 94.38 88 GLU A O 1
ATOM 698 N N . SER A 1 89 ? 1.336 -1.105 17.150 1.00 94.31 89 SER A N 1
ATOM 699 C CA . SER A 1 89 ? 0.127 -0.577 17.777 1.00 94.31 89 SER A CA 1
ATOM 700 C C . SER A 1 89 ? -1.153 -1.031 17.060 1.00 94.31 89 SER A C 1
ATOM 702 O O . SER A 1 89 ? -2.198 -1.161 17.697 1.00 94.31 89 SER A O 1
ATOM 704 N N . TYR A 1 90 ? -1.139 -1.266 15.742 1.00 96.31 90 TYR A N 1
ATOM 705 C CA . TYR A 1 90 ? -2.311 -1.673 14.947 1.00 96.31 90 TYR A CA 1
ATOM 706 C C . TYR A 1 90 ? -2.588 -3.187 14.936 1.00 96.31 90 TYR A C 1
ATOM 708 O O . TYR A 1 90 ? -3.574 -3.613 14.331 1.00 96.31 90 TYR A O 1
ATOM 716 N N . GLN A 1 91 ? -1.817 -3.999 15.667 1.00 95.62 91 GLN A N 1
ATOM 717 C CA . GLN A 1 91 ? -1.900 -5.466 15.621 1.00 95.62 91 GLN A CA 1
ATOM 718 C C . GLN A 1 91 ? -3.286 -6.042 15.937 1.00 95.62 91 GLN A C 1
ATOM 720 O O . GLN A 1 91 ? -3.713 -7.029 15.331 1.00 95.62 91 GLN A O 1
ATOM 725 N N . PHE A 1 92 ? -4.030 -5.411 16.850 1.00 95.19 92 PHE A N 1
ATOM 726 C CA . PHE A 1 92 ? -5.396 -5.838 17.164 1.00 95.19 92 PHE A CA 1
ATOM 727 C C . PHE A 1 92 ? -6.344 -5.658 15.969 1.00 95.19 92 PHE A C 1
ATOM 729 O O . PHE A 1 92 ? -7.167 -6.531 15.693 1.00 95.19 92 PHE A O 1
ATOM 736 N N . LEU A 1 93 ? -6.217 -4.544 15.240 1.00 95.81 93 LEU A N 1
ATOM 737 C CA . LEU A 1 93 ? -7.008 -4.299 14.036 1.00 95.81 93 LEU A CA 1
ATOM 738 C C . LEU A 1 93 ? -6.633 -5.291 12.932 1.00 95.81 93 LEU A C 1
ATOM 740 O O . LEU A 1 93 ? -7.534 -5.835 12.298 1.00 95.81 93 LEU A O 1
ATOM 744 N N . ILE A 1 94 ? -5.335 -5.549 12.740 1.00 96.31 94 ILE A N 1
ATOM 745 C CA . ILE A 1 94 ? -4.839 -6.527 11.760 1.00 96.31 94 ILE A CA 1
ATOM 746 C C . ILE A 1 94 ? -5.470 -7.895 12.027 1.00 96.31 94 ILE A C 1
ATOM 748 O O . ILE A 1 94 ? -6.181 -8.414 11.172 1.00 96.31 94 ILE A O 1
ATOM 752 N N . THR A 1 95 ? -5.331 -8.408 13.252 1.00 96.06 95 THR A N 1
ATOM 753 C CA . THR A 1 95 ? -5.910 -9.701 13.659 1.00 96.06 95 THR A CA 1
ATOM 754 C C . THR A 1 95 ? -7.424 -9.761 13.411 1.00 96.06 95 THR A C 1
ATOM 756 O O . THR A 1 95 ? -7.962 -10.764 12.940 1.00 96.06 95 THR A 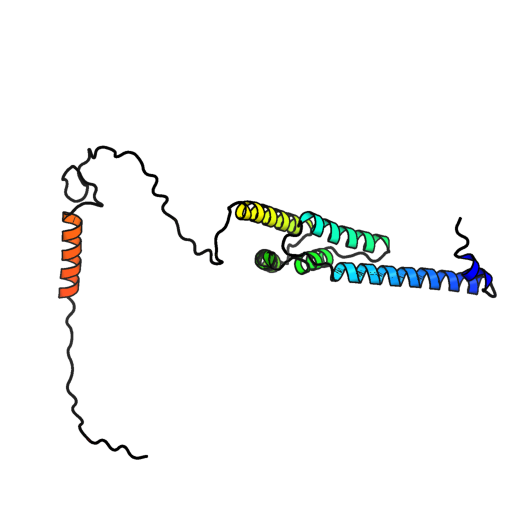O 1
ATOM 759 N N . ALA A 1 96 ? -8.142 -8.674 13.715 1.00 94.69 96 ALA A N 1
ATOM 760 C CA . ALA A 1 96 ? -9.585 -8.605 13.505 1.00 94.69 96 ALA A CA 1
ATOM 761 C C . ALA A 1 96 ? -9.966 -8.636 12.014 1.00 94.69 96 ALA A C 1
ATOM 763 O O . ALA A 1 96 ? -10.962 -9.267 11.654 1.00 94.69 96 ALA A O 1
ATOM 764 N N . LEU A 1 97 ? -9.193 -7.978 11.148 1.00 95.00 97 LEU A N 1
ATOM 765 C CA . LEU A 1 97 ? -9.411 -7.993 9.701 1.00 95.00 97 LEU A CA 1
ATOM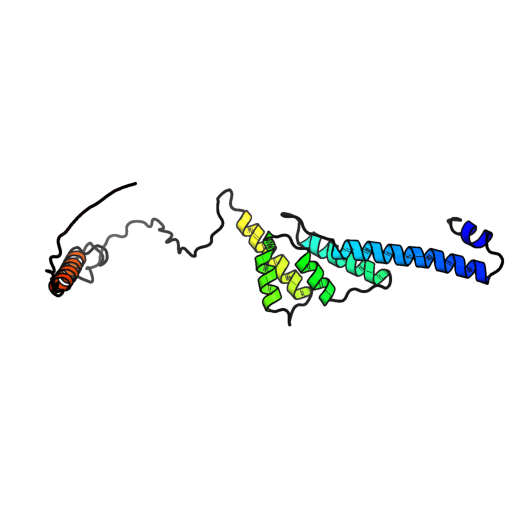 766 C C . LEU A 1 97 ? -9.076 -9.362 9.097 1.00 95.00 97 LEU A C 1
ATOM 768 O O . LEU A 1 97 ? -9.875 -9.887 8.325 1.00 95.00 97 LEU A O 1
ATOM 772 N N . GLU A 1 98 ? -7.968 -9.979 9.511 1.00 93.56 98 GLU A N 1
ATOM 773 C CA . GLU A 1 98 ? -7.558 -11.319 9.070 1.00 93.56 98 GLU A CA 1
ATOM 774 C C . GLU A 1 98 ? -8.597 -12.395 9.412 1.00 93.56 98 GLU A C 1
ATOM 776 O O . GLU A 1 98 ? -8.835 -13.301 8.617 1.00 93.56 98 GLU A O 1
ATOM 781 N N . SER A 1 99 ? -9.307 -12.260 10.539 1.00 92.75 99 SER A N 1
ATOM 782 C CA . SER A 1 99 ? -10.400 -13.178 10.904 1.00 92.75 99 SER A CA 1
ATOM 783 C C . SER A 1 99 ? -11.590 -13.171 9.927 1.00 92.75 99 SER A C 1
ATOM 785 O O . SER A 1 99 ? -12.468 -14.029 10.013 1.00 92.75 99 SER A O 1
ATOM 787 N N . ARG A 1 100 ? -11.641 -12.194 9.011 1.00 88.88 100 ARG A N 1
ATOM 788 C CA . ARG A 1 100 ? -12.700 -11.985 8.010 1.00 88.88 100 ARG A CA 1
ATOM 789 C C . ARG A 1 100 ? -12.121 -11.815 6.597 1.00 88.88 100 ARG A C 1
ATOM 791 O O . ARG A 1 100 ? -12.664 -11.040 5.801 1.00 88.88 100 ARG A O 1
ATOM 798 N N . ALA A 1 101 ? -11.021 -12.521 6.317 1.00 80.06 101 ALA A N 1
ATOM 799 C CA . ALA A 1 101 ? -10.209 -12.385 5.106 1.00 80.06 101 ALA A CA 1
ATOM 800 C C . ALA A 1 101 ? -11.014 -12.440 3.793 1.00 80.06 101 ALA A C 1
ATOM 802 O O . ALA A 1 101 ? -10.716 -11.695 2.866 1.00 80.06 101 ALA A O 1
ATOM 803 N N . ASP A 1 102 ? -12.090 -13.227 3.746 1.00 82.25 102 ASP A N 1
ATOM 804 C CA . ASP A 1 102 ? -12.937 -13.476 2.568 1.00 82.25 102 ASP A CA 1
ATOM 805 C C . ASP A 1 102 ? -13.615 -12.216 1.982 1.00 82.25 102 ASP A C 1
ATOM 807 O O . ASP A 1 102 ? -14.239 -12.274 0.925 1.00 82.25 102 ASP A O 1
ATOM 811 N N . SER A 1 103 ? -13.561 -11.085 2.693 1.00 81.00 103 SER A N 1
ATOM 812 C CA . SER A 1 103 ? -14.292 -9.851 2.369 1.00 81.00 103 SER A CA 1
ATOM 813 C C . SER A 1 103 ? -13.429 -8.585 2.417 1.00 81.00 103 SER A C 1
ATOM 815 O O . SER A 1 103 ? -13.960 -7.476 2.528 1.00 81.00 103 SER A O 1
ATOM 817 N N . LEU A 1 104 ? -12.101 -8.727 2.376 1.00 92.38 104 LEU A N 1
ATOM 818 C CA . LEU A 1 104 ? -11.190 -7.588 2.444 1.00 92.38 104 LEU A CA 1
ATOM 819 C C . LEU A 1 104 ? -11.014 -6.932 1.068 1.00 92.38 104 LEU A C 1
ATOM 821 O O . LEU A 1 104 ? -10.449 -7.511 0.154 1.00 92.38 104 LEU A O 1
ATOM 825 N N . SER A 1 105 ? -11.471 -5.686 0.961 1.00 95.56 105 SER A N 1
ATOM 826 C CA . SER A 1 105 ? -11.171 -4.770 -0.152 1.00 95.56 105 SER A CA 1
ATOM 827 C C . SER A 1 105 ? -10.279 -3.630 0.332 1.00 95.56 105 SER A C 1
ATOM 829 O O . SER A 1 105 ? -10.331 -3.279 1.520 1.00 95.56 105 SER A O 1
ATOM 831 N N . TRP A 1 106 ? -9.563 -2.973 -0.578 1.00 96.62 106 TRP A N 1
ATOM 832 C CA . TRP A 1 106 ? -8.754 -1.794 -0.260 1.00 96.62 106 TRP A CA 1
ATOM 833 C C . TRP A 1 106 ? -9.564 -0.699 0.453 1.00 96.62 106 TRP A C 1
ATOM 835 O O . TRP A 1 106 ? -9.127 -0.136 1.461 1.00 96.62 106 TRP A O 1
ATOM 845 N N . GLU A 1 107 ? -10.777 -0.424 -0.029 1.00 96.69 107 GLU A N 1
ATOM 846 C CA . GLU A 1 107 ? -11.666 0.599 0.534 1.00 96.69 107 GLU A CA 1
ATOM 847 C C . GLU A 1 107 ? -12.068 0.274 1.979 1.00 96.69 107 GLU A C 1
ATOM 849 O O . GLU A 1 107 ? -11.937 1.109 2.876 1.00 96.69 107 GLU A O 1
ATOM 854 N N . LEU A 1 108 ? -12.499 -0.965 2.231 1.00 95.62 108 LEU A N 1
ATOM 855 C CA . LEU A 1 108 ? -12.854 -1.420 3.574 1.00 95.62 108 LEU A CA 1
ATOM 856 C C . LEU A 1 108 ? -11.670 -1.290 4.541 1.00 95.62 108 LEU A C 1
ATOM 858 O O . LEU A 1 108 ? -11.835 -0.770 5.645 1.00 95.62 108 LEU A O 1
ATOM 862 N N . VAL A 1 109 ? -10.488 -1.764 4.141 1.00 97.19 109 VAL A N 1
ATOM 863 C CA . VAL A 1 109 ? -9.298 -1.774 5.003 1.00 97.19 109 VAL A CA 1
ATOM 864 C C . VAL A 1 109 ? -8.858 -0.352 5.335 1.00 97.19 109 VAL A C 1
ATOM 866 O O . VAL A 1 109 ? -8.682 -0.029 6.509 1.00 97.19 109 VAL A O 1
ATOM 869 N N . THR A 1 110 ? -8.757 0.521 4.333 1.00 97.69 110 THR A N 1
ATOM 870 C CA . THR A 1 110 ? -8.373 1.926 4.543 1.00 97.69 110 THR A CA 1
ATOM 871 C C . THR A 1 110 ? -9.392 2.677 5.400 1.00 97.69 110 THR A C 1
ATOM 873 O O . THR A 1 110 ? -9.002 3.394 6.321 1.00 97.69 110 THR A O 1
ATOM 876 N N . SER A 1 111 ? -10.693 2.450 5.193 1.00 97.25 111 SER A N 1
ATOM 877 C CA . SER A 1 111 ? -11.756 3.018 6.031 1.00 97.25 111 SER A CA 1
ATOM 878 C C . SER A 1 111 ? -11.631 2.596 7.501 1.00 97.25 111 SER A C 1
ATOM 880 O O . SER A 1 111 ? -11.703 3.431 8.406 1.00 97.25 111 SER A O 1
ATOM 882 N N . ARG A 1 112 ? -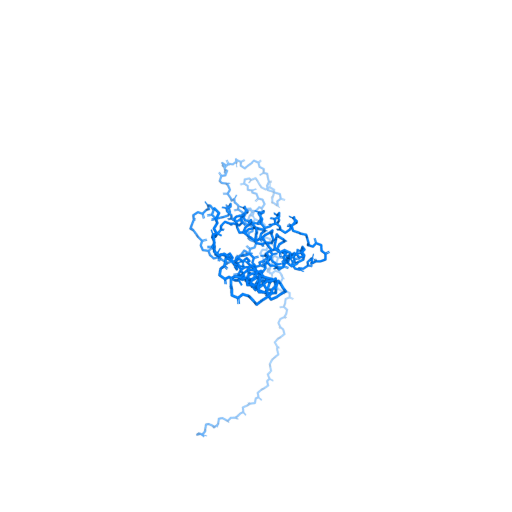11.401 1.301 7.760 1.00 96.31 112 ARG A N 1
ATOM 883 C CA . ARG A 1 112 ? -11.233 0.772 9.124 1.00 96.31 112 ARG A CA 1
ATOM 884 C C . ARG A 1 112 ? -9.977 1.301 9.797 1.00 96.31 112 ARG A C 1
ATOM 886 O O . ARG A 1 112 ? -10.026 1.632 10.980 1.00 96.31 112 ARG A O 1
ATOM 893 N N . LEU A 1 113 ? -8.892 1.398 9.042 1.00 97.12 113 LEU A N 1
ATOM 894 C CA . LEU A 1 113 ? -7.613 1.883 9.530 1.00 97.12 113 LEU A CA 1
ATOM 895 C C . LEU A 1 113 ? -7.687 3.362 9.934 1.00 97.12 113 LEU A C 1
ATOM 897 O O . LEU A 1 113 ? -7.283 3.709 11.041 1.00 97.12 113 LEU A O 1
ATOM 901 N N . LEU A 1 114 ? -8.300 4.211 9.103 1.00 97.44 114 LEU A N 1
ATOM 902 C CA . LEU A 1 114 ? -8.511 5.629 9.419 1.00 97.44 114 LEU A CA 1
ATOM 903 C C . LEU A 1 114 ? -9.444 5.830 10.621 1.00 97.44 114 LEU A C 1
ATOM 905 O O . LEU A 1 114 ? -9.191 6.682 11.469 1.00 97.44 114 LEU A O 1
ATOM 909 N N . HIS A 1 115 ? -10.508 5.031 10.731 1.00 96.75 115 HIS A N 1
ATOM 910 C CA . HIS A 1 115 ? -11.403 5.093 11.887 1.00 96.75 115 HIS A CA 1
ATOM 911 C C . HIS A 1 115 ? -10.684 4.719 13.195 1.00 96.75 115 HIS A C 1
ATOM 913 O O . HIS A 1 115 ? -10.903 5.345 14.233 1.00 96.75 115 HIS A O 1
ATOM 919 N N . GLU A 1 116 ? -9.833 3.693 13.166 1.00 95.38 116 GLU A N 1
ATOM 920 C CA . GLU A 1 116 ? -9.028 3.298 14.324 1.00 95.38 116 GLU A CA 1
ATOM 921 C C . GLU A 1 116 ? -7.990 4.373 14.691 1.00 95.38 116 GLU A C 1
ATOM 923 O O . GLU A 1 116 ? -7.844 4.685 15.872 1.00 95.38 116 GLU A O 1
ATOM 928 N N . ASP A 1 117 ? -7.337 4.997 13.707 1.00 95.19 117 ASP A N 1
ATOM 929 C CA . ASP A 1 117 ? -6.419 6.124 13.925 1.00 95.19 117 ASP A CA 1
ATOM 930 C C . ASP A 1 117 ? -7.114 7.316 14.608 1.00 95.19 117 ASP A C 1
ATOM 932 O O . ASP A 1 117 ? -6.639 7.823 15.627 1.00 95.19 117 ASP A O 1
ATOM 936 N N . MET A 1 118 ? -8.301 7.711 14.131 1.00 94.50 118 MET A N 1
ATOM 937 C CA . MET A 1 118 ? -9.106 8.763 14.768 1.00 94.50 118 MET A CA 1
ATOM 938 C C . MET A 1 118 ? -9.426 8.431 16.230 1.00 94.50 118 MET A C 1
ATOM 940 O O . MET A 1 118 ? -9.188 9.241 17.127 1.00 94.50 118 MET A O 1
ATOM 944 N N . LYS A 1 119 ? -9.907 7.211 16.485 1.00 94.38 119 LYS A N 1
ATOM 945 C CA . LYS A 1 119 ? -10.245 6.730 17.830 1.00 94.38 119 LYS A CA 1
ATOM 946 C C . LYS A 1 119 ? -9.033 6.755 18.774 1.00 94.38 119 LYS A C 1
ATOM 948 O O . LYS A 1 119 ? -9.186 7.031 19.965 1.00 94.38 119 LYS A O 1
ATOM 953 N N . ARG A 1 120 ? -7.834 6.459 18.265 1.00 89.94 120 ARG A N 1
ATOM 954 C CA . ARG A 1 120 ? -6.577 6.518 19.030 1.00 89.94 120 ARG A CA 1
ATOM 955 C C . ARG A 1 120 ? -6.163 7.944 19.338 1.00 89.94 120 ARG A C 1
ATOM 957 O O . ARG A 1 120 ? -5.812 8.226 20.481 1.00 89.94 120 ARG A O 1
ATOM 964 N N . LYS A 1 121 ? -6.261 8.846 18.360 1.00 88.94 121 LYS A N 1
ATOM 965 C CA . LYS A 1 121 ? -5.980 10.278 18.539 1.00 88.94 121 LYS A CA 1
ATOM 966 C C . LYS A 1 121 ? -6.902 10.906 19.592 1.00 88.94 121 LYS A C 1
ATOM 968 O O . LYS A 1 121 ? -6.438 11.682 20.422 1.00 88.94 121 LYS A O 1
ATOM 973 N N . GLU A 1 122 ? -8.175 10.510 19.638 1.00 87.75 122 GLU A N 1
ATOM 974 C CA . GLU A 1 122 ? -9.127 10.955 20.669 1.00 87.75 122 GLU A CA 1
ATOM 975 C C . GLU A 1 122 ? -8.790 10.430 22.075 1.00 87.75 122 GLU A C 1
ATOM 977 O O . GLU A 1 122 ? -8.938 11.152 23.062 1.00 87.75 122 GLU A O 1
ATOM 982 N N . GLN A 1 123 ? -8.309 9.188 22.186 1.00 79.56 123 GLN A N 1
ATOM 983 C CA . GLN A 1 123 ? -7.907 8.591 23.468 1.00 79.56 123 GLN A CA 1
ATOM 984 C C . GLN A 1 123 ? -6.545 9.095 23.963 1.00 79.56 123 GLN A C 1
ATOM 986 O O . GLN A 1 123 ? -6.338 9.195 25.170 1.00 79.56 123 GLN A O 1
ATOM 991 N N . GLY A 1 124 ? -5.638 9.451 23.048 1.00 62.66 124 GLY A N 1
ATOM 992 C CA . GLY A 1 124 ? -4.316 10.013 23.344 1.00 62.66 124 GLY A CA 1
ATOM 993 C C . GLY A 1 124 ? -4.318 11.499 23.726 1.00 62.66 124 GLY A C 1
ATOM 994 O O . GLY A 1 124 ? -3.278 12.026 24.107 1.00 62.66 124 GLY A O 1
ATOM 995 N N . GLY A 1 125 ? -5.467 12.184 23.657 1.00 49.88 125 GLY A N 1
ATOM 996 C CA . GLY A 1 125 ? -5.616 13.599 24.031 1.00 49.88 125 GLY A CA 1
ATOM 997 C C . GLY A 1 125 ? -5.780 13.867 25.535 1.00 49.88 125 GLY A C 1
ATOM 998 O O . GLY A 1 125 ? -5.909 15.023 25.942 1.00 49.88 125 GLY A O 1
ATOM 999 N N . GLY A 1 126 ? -5.797 12.823 26.370 1.00 45.59 126 GLY A N 1
ATOM 1000 C CA . GLY A 1 126 ? -5.805 12.925 27.830 1.00 45.59 126 GLY A CA 1
ATOM 1001 C C . GLY A 1 126 ? -4.409 12.688 28.402 1.00 45.59 126 GLY A C 1
ATOM 1002 O O . GLY A 1 126 ? -3.966 11.550 28.473 1.00 45.59 126 GLY A O 1
ATOM 1003 N N . VAL A 1 127 ? -3.744 13.773 28.798 1.00 46.47 127 VAL A N 1
ATOM 1004 C CA . VAL A 1 127 ? -2.442 13.844 29.487 1.00 46.47 127 VAL A CA 1
ATOM 1005 C C . VAL A 1 127 ? -2.187 12.681 30.465 1.00 46.47 127 VAL A C 1
ATOM 1007 O O . VAL A 1 127 ? -3.029 12.396 31.313 1.00 46.47 127 VAL A O 1
ATOM 1010 N N . ASP A 1 128 ? -0.992 12.088 30.354 1.00 49.56 128 ASP A N 1
ATOM 1011 C CA . ASP A 1 128 ? -0.250 11.285 31.338 1.00 49.56 128 ASP A CA 1
ATOM 1012 C C . ASP A 1 128 ? -1.039 10.288 32.207 1.00 49.56 128 ASP A C 1
ATOM 1014 O O . ASP A 1 128 ? -1.628 10.638 33.232 1.00 49.56 128 ASP A O 1
ATOM 1018 N N . GLY A 1 129 ? -0.915 8.989 31.910 1.00 39.09 129 GLY A N 1
ATOM 1019 C CA . GLY A 1 129 ? -1.295 7.971 32.890 1.00 39.09 129 GLY A CA 1
ATOM 1020 C C . GLY A 1 129 ? -1.382 6.541 32.376 1.00 39.09 129 GLY A C 1
ATOM 1021 O O . GLY A 1 129 ? -2.450 6.093 31.993 1.00 39.09 129 GLY A O 1
ATOM 1022 N N . ALA A 1 130 ? -0.257 5.833 32.468 1.00 43.50 130 ALA A N 1
ATOM 1023 C CA . ALA A 1 130 ? -0.127 4.429 32.866 1.00 43.50 130 ALA A CA 1
ATOM 1024 C C . ALA A 1 130 ? -1.113 3.356 32.337 1.00 43.50 130 ALA A C 1
ATOM 1026 O O . ALA A 1 130 ? -2.300 3.329 32.647 1.00 43.50 130 ALA A O 1
ATOM 1027 N N . ALA A 1 131 ? -0.477 2.316 31.789 1.00 44.03 131 ALA A N 1
ATOM 1028 C CA . ALA A 1 131 ? -0.847 0.906 31.898 1.00 44.03 131 ALA A CA 1
ATOM 1029 C C . ALA A 1 131 ? -2.011 0.391 31.030 1.00 44.03 131 ALA A C 1
ATOM 1031 O O . ALA A 1 131 ? -3.193 0.468 31.352 1.00 44.03 131 ALA A O 1
ATOM 1032 N N . HIS A 1 132 ? -1.589 -0.273 29.953 1.00 50.75 132 HIS A N 1
ATOM 1033 C CA . HIS A 1 132 ? -2.012 -1.617 29.557 1.00 50.75 132 HIS A CA 1
ATOM 1034 C C . HIS A 1 132 ? -2.950 -2.327 30.560 1.00 50.75 132 HIS A C 1
ATOM 1036 O O . HIS A 1 132 ? -2.567 -2.598 31.699 1.00 50.75 132 HIS A O 1
ATOM 1042 N N . GLY A 1 133 ? -4.155 -2.680 30.097 1.00 45.78 133 GLY A N 1
ATOM 1043 C CA . GLY A 1 133 ? -5.107 -3.526 30.823 1.00 45.78 133 GLY A CA 1
ATOM 1044 C C . GLY A 1 133 ? -6.495 -2.905 30.969 1.00 45.78 133 GLY A C 1
ATOM 1045 O O . GLY A 1 133 ? -6.907 -2.553 32.072 1.00 45.78 133 GLY A O 1
ATOM 1046 N N . GLN A 1 134 ? -7.261 -2.803 29.876 1.00 43.66 134 GLN A N 1
ATOM 1047 C CA . GLN A 1 134 ? -8.692 -2.497 29.974 1.00 43.66 134 GLN A CA 1
ATOM 1048 C C . GLN A 1 134 ? -9.457 -3.720 30.506 1.00 43.66 134 GLN A C 1
ATOM 1050 O O . GLN A 1 134 ? -10.067 -4.478 29.759 1.00 43.66 134 GLN A O 1
ATOM 1055 N N . ALA A 1 135 ? -9.434 -3.898 31.827 1.00 44.03 135 ALA A N 1
ATOM 1056 C CA . ALA A 1 135 ? -10.503 -4.584 32.536 1.00 44.03 135 ALA A CA 1
ATOM 1057 C C . ALA A 1 135 ? -11.689 -3.615 32.654 1.00 44.03 135 ALA A C 1
ATOM 1059 O O . ALA A 1 135 ? -11.543 -2.479 33.112 1.00 44.03 135 ALA A O 1
ATOM 1060 N N . PHE A 1 136 ? -12.861 -4.062 32.212 1.00 45.56 136 PHE A N 1
ATOM 1061 C CA . PHE A 1 136 ? -14.109 -3.303 32.205 1.00 45.56 136 PHE A CA 1
ATOM 1062 C C . PHE A 1 136 ? -14.583 -3.050 33.646 1.00 45.56 136 PHE A C 1
ATOM 1064 O O . PHE A 1 136 ? -15.366 -3.812 34.204 1.00 45.56 136 PHE A O 1
ATOM 1071 N N . MET A 1 137 ? -14.083 -1.991 34.281 1.00 41.38 137 MET A N 1
ATOM 1072 C CA . MET A 1 137 ? -14.575 -1.540 35.581 1.00 41.38 137 MET A CA 1
ATOM 1073 C C . MET A 1 137 ? -15.583 -0.417 35.349 1.00 41.38 137 MET A C 1
ATOM 1075 O O . MET A 1 137 ? -15.212 0.712 35.024 1.00 41.38 137 MET A O 1
ATOM 1079 N N . THR A 1 138 ? -16.870 -0.718 35.529 1.00 44.66 138 THR A N 1
ATOM 1080 C CA . THR A 1 138 ? -17.927 0.289 35.670 1.00 44.66 138 THR A CA 1
ATOM 1081 C C . THR A 1 138 ? -17.596 1.176 36.867 1.00 44.66 138 THR A C 1
ATOM 1083 O O . THR A 1 138 ? -17.836 0.817 38.017 1.00 44.66 138 THR A O 1
ATOM 1086 N N . ARG A 1 139 ? -16.982 2.334 36.609 1.00 41.91 139 ARG A N 1
ATOM 1087 C CA . ARG A 1 139 ? -16.751 3.361 37.625 1.00 41.91 139 ARG A CA 1
ATOM 1088 C C . ARG A 1 139 ? -18.061 4.099 37.873 1.00 41.91 139 ARG A C 1
ATOM 1090 O O . ARG A 1 139 ? -18.451 4.968 37.095 1.00 41.91 139 ARG A O 1
ATOM 1097 N N . ASP A 1 140 ? -18.715 3.757 38.979 1.00 44.59 140 ASP A N 1
ATOM 1098 C CA . ASP A 1 140 ? -19.808 4.523 39.572 1.00 44.59 140 ASP A CA 1
ATOM 1099 C C . ASP A 1 140 ? -19.352 5.960 39.852 1.00 44.59 140 ASP A C 1
ATOM 1101 O O . ASP A 1 140 ? -18.721 6.279 40.865 1.00 44.59 140 ASP A O 1
ATOM 1105 N N . ASN A 1 141 ? -19.663 6.854 38.917 1.00 44.97 141 ASN A N 1
ATOM 1106 C CA . ASN A 1 141 ? -19.367 8.269 39.034 1.00 44.97 141 ASN A CA 1
ATOM 1107 C C . ASN A 1 141 ? -20.358 8.903 40.022 1.00 44.97 141 ASN A C 1
ATOM 1109 O O . ASN A 1 141 ? -21.431 9.385 39.650 1.00 44.97 141 ASN A O 1
ATOM 1113 N N . LYS A 1 142 ? -20.009 8.868 41.312 1.00 47.25 142 LYS A N 1
ATOM 1114 C CA . LYS A 1 142 ? -20.775 9.463 42.413 1.00 47.25 142 LYS A CA 1
ATOM 1115 C C . LYS A 1 142 ? -20.769 10.990 42.291 1.00 47.25 142 LYS A C 1
ATOM 1117 O O . LYS A 1 142 ? -19.999 11.690 42.947 1.00 47.25 142 LYS A O 1
ATOM 1122 N N . ARG A 1 143 ? -21.658 11.523 41.448 1.00 48.69 143 ARG A N 1
ATOM 1123 C CA . ARG A 1 143 ? -21.976 12.953 41.391 1.00 48.69 143 ARG A CA 1
ATOM 1124 C C . ARG A 1 143 ? -22.538 13.375 42.752 1.00 48.69 143 ARG A C 1
ATOM 1126 O O . ARG A 1 143 ? -23.586 12.894 43.180 1.00 48.69 143 ARG A O 1
ATOM 1133 N N . ARG A 1 144 ? -21.820 14.265 43.446 1.00 51.72 144 ARG A N 1
ATOM 1134 C CA . ARG A 1 144 ? -22.256 14.929 44.684 1.00 51.72 144 ARG A CA 1
ATOM 1135 C C . ARG A 1 144 ? -23.481 15.803 44.386 1.00 51.72 144 ARG A C 1
ATOM 1137 O O . ARG A 1 144 ? -23.352 16.971 44.040 1.00 51.72 144 ARG A O 1
ATOM 1144 N N . GLY A 1 145 ? -24.665 15.206 44.495 1.00 43.06 145 GLY A N 1
ATOM 1145 C CA . GLY A 1 145 ? -25.951 15.895 44.503 1.00 43.06 145 GLY A CA 1
ATOM 1146 C C . GLY A 1 145 ? -26.330 16.361 45.911 1.00 43.06 145 GLY A C 1
ATOM 1147 O O . GLY A 1 145 ? -26.094 15.669 46.899 1.00 43.06 145 GLY A O 1
ATOM 1148 N N . ARG A 1 146 ? -26.913 17.558 45.975 1.00 45.72 146 ARG A N 1
ATOM 1149 C CA . ARG A 1 146 ? -27.494 18.249 47.139 1.00 45.72 146 ARG A CA 1
ATOM 1150 C C . ARG A 1 146 ? -28.324 17.296 48.030 1.00 45.72 146 ARG A C 1
ATOM 1152 O O . ARG A 1 146 ? -29.103 16.518 47.481 1.00 45.72 146 ARG A O 1
ATOM 1159 N N . PRO A 1 147 ? -28.222 17.351 49.375 1.00 48.91 147 PRO A N 1
ATOM 1160 C CA . PRO A 1 147 ? -28.944 16.425 50.243 1.00 48.91 147 PRO A CA 1
ATOM 1161 C C . PRO A 1 147 ? -30.451 16.698 50.166 1.00 48.91 147 PRO A C 1
ATOM 1163 O O . PRO A 1 147 ? -30.948 17.706 50.668 1.00 48.91 147 PRO A O 1
ATOM 1166 N N . VAL A 1 148 ? -31.180 15.800 49.505 1.00 58.22 148 VAL A N 1
ATOM 1167 C CA . VAL A 1 148 ? -32.645 15.796 49.488 1.00 58.22 148 VAL A CA 1
ATOM 1168 C C . VAL A 1 148 ? -33.128 15.375 50.878 1.00 58.22 148 VAL A C 1
ATOM 1170 O O . VAL A 1 148 ? -32.704 14.344 51.406 1.00 58.22 148 VAL A O 1
ATOM 1173 N N . LYS A 1 149 ? -33.993 16.188 51.496 1.00 58.38 149 LYS A N 1
ATOM 1174 C CA . LYS A 1 149 ? -34.626 15.873 52.786 1.00 58.38 149 LYS A CA 1
ATOM 1175 C C . LYS A 1 149 ? -35.398 14.551 52.657 1.00 58.38 149 LYS A C 1
ATOM 1177 O O . LYS A 1 149 ? -36.223 14.403 51.762 1.00 58.38 149 LYS A O 1
ATOM 1182 N N . LYS A 1 150 ? -35.103 13.589 53.537 1.00 63.53 150 LYS A N 1
ATOM 1183 C CA . LYS A 1 150 ? -35.659 12.225 53.527 1.00 63.53 150 LYS A CA 1
ATOM 1184 C C . LYS A 1 150 ? -37.120 12.252 54.012 1.00 63.53 150 LYS A C 1
ATOM 1186 O O . LYS A 1 150 ? -37.350 12.280 55.215 1.00 63.53 150 LYS A O 1
ATOM 1191 N N . THR A 1 151 ? -38.096 12.265 53.102 1.00 60.88 151 THR A N 1
ATOM 1192 C CA . THR A 1 151 ? -39.539 12.379 53.425 1.00 60.88 151 THR A CA 1
ATOM 1193 C C . THR A 1 151 ? -40.320 11.057 53.367 1.00 60.88 151 THR A C 1
ATOM 1195 O O . THR A 1 151 ? -41.527 11.058 53.586 1.00 60.88 151 THR A O 1
ATOM 1198 N N . GLY A 1 152 ? -39.663 9.923 53.094 1.00 75.12 152 GLY A N 1
ATOM 1199 C CA . GLY A 1 152 ? -40.312 8.611 52.960 1.00 75.12 152 GLY A CA 1
ATOM 1200 C C . GLY A 1 152 ? -40.111 7.669 54.154 1.00 75.12 152 GLY A C 1
ATOM 1201 O O . GLY A 1 152 ? -39.100 7.739 54.859 1.00 75.12 152 GLY A O 1
ATOM 1202 N N . ALA A 1 153 ? -41.070 6.758 54.350 1.00 82.56 153 ALA A N 1
ATOM 1203 C CA . ALA A 1 153 ? -40.934 5.594 55.224 1.00 82.56 153 ALA A CA 1
ATOM 1204 C C . ALA A 1 153 ? -40.054 4.515 54.566 1.00 82.56 153 ALA A C 1
ATOM 1206 O O . ALA A 1 153 ? -40.155 4.252 53.368 1.00 82.56 153 ALA A O 1
ATOM 1207 N N . CYS A 1 154 ? -39.185 3.873 55.345 1.00 83.56 154 CYS A N 1
ATOM 1208 C CA . CYS A 1 154 ? -38.333 2.785 54.877 1.00 83.56 154 CYS A CA 1
ATOM 1209 C C . CYS A 1 154 ? -39.171 1.565 54.464 1.00 83.56 154 CYS A C 1
ATOM 1211 O O . CYS A 1 154 ? -39.937 1.038 55.264 1.00 83.56 154 CYS A O 1
ATOM 1213 N N . HIS A 1 155 ? -38.951 1.042 53.256 1.00 82.50 155 HIS A N 1
ATOM 1214 C CA . HIS A 1 155 ? -39.683 -0.117 52.722 1.00 82.50 155 HIS A CA 1
ATOM 1215 C C . HIS A 1 155 ? -39.398 -1.454 53.440 1.00 82.50 155 HIS A C 1
ATOM 1217 O O . HIS A 1 155 ? -40.069 -2.437 53.154 1.00 82.50 155 HIS A O 1
ATOM 1223 N N . ASN A 1 156 ? -38.415 -1.518 54.349 1.00 83.50 156 ASN A N 1
ATOM 1224 C CA . ASN A 1 156 ? -38.128 -2.731 55.131 1.00 83.50 156 ASN A CA 1
ATOM 1225 C C . ASN A 1 156 ? -38.685 -2.684 56.559 1.00 83.50 156 ASN A C 1
ATOM 1227 O O . ASN A 1 156 ? -39.183 -3.689 57.045 1.00 83.50 156 ASN A O 1
ATOM 1231 N N . CYS A 1 157 ? -38.588 -1.544 57.252 1.00 84.69 157 CYS A N 1
ATOM 1232 C CA . CYS A 1 157 ? -39.015 -1.438 58.656 1.00 84.69 157 CYS A CA 1
ATOM 1233 C C . CYS A 1 157 ? -40.152 -0.436 58.901 1.00 84.69 157 CYS A C 1
ATOM 1235 O O . CYS A 1 157 ? -40.553 -0.244 60.045 1.00 84.69 157 CYS A O 1
ATOM 1237 N N . GLY A 1 158 ? -40.621 0.265 57.866 1.00 81.50 158 GLY A N 1
ATOM 1238 C CA . GLY A 1 158 ? -41.701 1.253 57.947 1.00 81.50 158 GLY A CA 1
ATOM 1239 C C . GLY A 1 158 ? -41.349 2.570 58.651 1.00 81.50 158 GLY A C 1
ATOM 1240 O O . GLY A 1 158 ? -42.147 3.503 58.621 1.00 81.50 158 GLY A O 1
ATOM 1241 N N . LYS A 1 159 ? -40.168 2.702 59.271 1.00 83.62 159 LYS A N 1
ATOM 1242 C CA . LYS A 1 159 ? -39.761 3.935 59.972 1.00 83.62 159 LYS A CA 1
ATOM 1243 C C . LYS A 1 159 ? -39.259 4.996 58.986 1.00 83.62 159 LYS A C 1
ATOM 1245 O O . LYS A 1 159 ? -38.578 4.676 58.014 1.00 83.62 159 LYS A O 1
ATOM 1250 N N . GLN A 1 160 ? -39.576 6.261 59.249 1.00 81.31 160 GLN A N 1
ATOM 1251 C CA . GLN A 1 160 ? -39.160 7.399 58.420 1.00 81.31 160 GLN A CA 1
ATOM 1252 C C . GLN A 1 160 ? -37.695 7.798 58.684 1.00 81.31 160 GLN A C 1
ATOM 1254 O O . GLN A 1 160 ? -37.094 7.395 59.681 1.00 81.31 160 GLN A O 1
ATOM 1259 N N . GLY A 1 161 ? -37.104 8.585 57.781 1.00 80.69 161 GLY A N 1
ATOM 1260 C CA . GLY A 1 161 ? -35.784 9.204 57.985 1.00 80.69 161 GLY A CA 1
ATOM 1261 C C . GLY A 1 161 ? -34.569 8.399 57.500 1.00 80.69 161 GLY A C 1
ATOM 1262 O O . GLY A 1 161 ? -33.442 8.877 57.623 1.00 80.69 161 GLY A O 1
ATOM 1263 N N . HIS A 1 162 ? -34.761 7.219 56.902 1.00 81.94 162 HIS A N 1
ATOM 1264 C CA . HIS A 1 162 ? -33.690 6.434 56.273 1.00 81.94 162 HIS A CA 1
ATOM 1265 C C . HIS A 1 162 ? -34.210 5.596 55.094 1.00 81.94 162 HIS A C 1
ATOM 1267 O O . HIS A 1 162 ? -35.393 5.266 55.026 1.00 81.94 162 HIS A O 1
ATOM 1273 N N . TRP A 1 163 ? -33.320 5.238 54.165 1.00 81.75 163 TRP A N 1
ATOM 1274 C CA . TRP A 1 163 ? -33.630 4.324 53.061 1.00 81.75 163 TRP A CA 1
ATOM 1275 C C . TRP A 1 163 ? -33.397 2.869 53.467 1.00 81.75 163 TRP A C 1
ATOM 1277 O O . TRP A 1 163 ? -32.662 2.587 54.410 1.00 81.75 163 TRP A O 1
ATOM 1287 N N . ILE A 1 164 ? -33.936 1.923 52.695 1.00 79.12 164 ILE A N 1
ATOM 1288 C CA . ILE A 1 164 ? -33.727 0.480 52.909 1.00 79.12 164 ILE A CA 1
ATOM 1289 C C . ILE A 1 164 ? -32.243 0.064 52.924 1.00 79.12 164 ILE A C 1
ATOM 1291 O O . ILE A 1 164 ? -31.893 -0.967 53.500 1.00 79.12 164 ILE A O 1
ATOM 1295 N N . ALA A 1 165 ? -31.369 0.861 52.300 1.00 77.25 165 ALA A N 1
ATOM 1296 C CA . ALA A 1 165 ? -29.919 0.671 52.310 1.00 77.25 165 ALA A CA 1
ATOM 1297 C C . ALA A 1 165 ? -29.273 1.001 53.671 1.00 77.25 165 ALA A C 1
ATOM 1299 O O . ALA A 1 165 ? -28.266 0.406 54.026 1.00 77.25 165 ALA A O 1
ATOM 1300 N N . GLU A 1 166 ? -29.877 1.902 54.450 1.00 79.12 166 GLU A N 1
ATOM 1301 C CA . GLU A 1 166 ? -29.385 2.378 55.754 1.00 79.12 166 GLU A CA 1
ATOM 1302 C C . GLU A 1 166 ? -30.211 1.799 56.925 1.00 79.12 166 GLU A C 1
ATOM 1304 O O . GLU A 1 166 ? -30.168 2.294 58.050 1.00 79.12 166 GLU A O 1
ATOM 1309 N N . CYS A 1 167 ? -31.021 0.765 56.675 1.00 83.88 167 CYS A N 1
ATOM 1310 C CA . CYS A 1 167 ? -31.944 0.212 57.662 1.00 83.88 167 CYS A CA 1
ATOM 1311 C C . CYS A 1 167 ? -31.238 -0.729 58.649 1.00 83.88 167 CYS A C 1
ATOM 1313 O O . CYS A 1 167 ? -30.886 -1.853 58.296 1.00 83.88 167 CYS A O 1
ATOM 1315 N N . SER A 1 168 ? -31.107 -0.312 59.912 1.00 83.62 168 SER A N 1
ATOM 1316 C CA . SER A 1 168 ? -30.483 -1.118 60.978 1.00 83.62 168 SER A CA 1
ATOM 1317 C C . SER A 1 168 ? -31.152 -2.491 61.170 1.00 83.62 168 SER A C 1
ATOM 1319 O O . SER A 1 168 ? -30.462 -3.505 61.260 1.00 83.62 168 SER A O 1
ATOM 1321 N N . SER A 1 169 ? -32.487 -2.558 61.103 1.00 81.62 169 SER A N 1
ATOM 1322 C CA . SER A 1 169 ? -33.234 -3.823 61.204 1.00 81.62 169 SER A CA 1
ATOM 1323 C C . SER A 1 169 ? -32.928 -4.790 60.055 1.00 81.62 169 SER A C 1
ATOM 1325 O O . SER A 1 169 ? -32.959 -6.001 60.242 1.00 81.62 169 SER A O 1
ATOM 1327 N N . ARG A 1 170 ? -32.581 -4.282 58.863 1.00 84.12 170 ARG A N 1
ATOM 1328 C CA . ARG A 1 170 ? -32.154 -5.128 57.736 1.00 84.12 170 ARG A CA 1
ATOM 1329 C C . ARG A 1 170 ? -30.809 -5.788 58.024 1.00 84.12 170 ARG A C 1
ATOM 1331 O O . ARG A 1 170 ? -30.633 -6.961 57.717 1.00 84.12 170 ARG A O 1
ATOM 1338 N N . VAL A 1 171 ? -29.875 -5.037 58.605 1.00 80.00 171 VAL A N 1
ATOM 1339 C CA . VAL A 1 171 ? -28.539 -5.533 58.960 1.00 80.00 171 VAL A CA 1
ATOM 1340 C C . VAL A 1 171 ? -28.639 -6.614 60.039 1.00 80.00 171 VAL A C 1
ATOM 1342 O O . VAL A 1 171 ? -28.008 -7.658 59.905 1.00 80.00 171 VAL A O 1
ATOM 1345 N N . GLN A 1 172 ? -29.490 -6.409 61.050 1.00 76.50 172 GLN A N 1
ATOM 1346 C CA . GLN A 1 172 ? -29.743 -7.395 62.108 1.00 76.50 172 GLN A CA 1
ATOM 1347 C C . GLN A 1 172 ? -30.381 -8.682 61.564 1.00 76.50 172 GLN A C 1
ATOM 1349 O O . GLN A 1 172 ? -29.839 -9.760 61.795 1.00 76.50 172 GLN A O 1
ATOM 1354 N N . ASN A 1 173 ? -31.436 -8.579 60.746 1.00 74.00 173 ASN A N 1
ATOM 1355 C CA . ASN A 1 173 ? -32.080 -9.750 60.132 1.00 74.00 173 ASN A CA 1
ATOM 1356 C C . ASN A 1 173 ? -31.113 -10.555 59.248 1.00 74.00 173 ASN A C 1
ATOM 1358 O O . ASN A 1 173 ? -31.185 -11.783 59.187 1.00 74.00 173 ASN A O 1
ATOM 1362 N N . ASN A 1 174 ? -30.203 -9.875 58.542 1.00 73.62 174 ASN A N 1
ATOM 1363 C CA . ASN A 1 174 ? -29.207 -10.552 57.715 1.00 73.62 174 ASN A CA 1
ATOM 1364 C C . ASN A 1 174 ? -28.140 -11.249 58.577 1.00 73.62 174 ASN A C 1
ATOM 1366 O O . ASN A 1 174 ? -27.724 -12.361 58.258 1.00 73.62 174 ASN A O 1
ATOM 1370 N N . ALA A 1 175 ? -27.738 -10.634 59.693 1.00 70.50 175 ALA A N 1
ATOM 1371 C CA . ALA A 1 175 ? -26.821 -11.236 60.658 1.00 70.50 175 ALA A CA 1
ATOM 1372 C C . ALA A 1 175 ? -27.432 -12.470 61.348 1.00 70.50 175 ALA A C 1
ATOM 1374 O O . ALA A 1 175 ? -26.745 -13.478 61.515 1.00 70.50 175 ALA A O 1
ATOM 1375 N N . GLU A 1 176 ? -28.723 -12.435 61.685 1.00 65.31 176 GLU A N 1
ATOM 1376 C CA . GLU A 1 176 ? -29.449 -13.591 62.223 1.00 65.31 176 GLU A CA 1
ATOM 1377 C C . GLU A 1 176 ? -29.584 -14.715 61.198 1.00 65.31 176 GLU A C 1
ATOM 1379 O O . GLU A 1 176 ? -29.276 -15.857 61.524 1.00 65.31 176 GLU A O 1
ATOM 1384 N N . ARG A 1 177 ? -29.920 -14.411 59.935 1.00 60.34 177 ARG A N 1
ATOM 1385 C CA . ARG A 1 177 ? -29.933 -15.416 58.855 1.00 60.34 177 ARG A CA 1
ATOM 1386 C C . ARG A 1 177 ? -28.578 -16.100 58.681 1.00 60.34 177 ARG A C 1
ATOM 1388 O O . ARG A 1 177 ? -28.525 -17.323 58.565 1.00 60.34 177 ARG A O 1
ATOM 1395 N N . HIS A 1 178 ? -27.487 -15.337 58.714 1.00 59.59 178 HIS A N 1
ATOM 1396 C CA . HIS A 1 178 ? -26.137 -15.900 58.656 1.00 59.59 178 HIS A CA 1
ATOM 1397 C C . HIS A 1 178 ? -25.775 -16.722 59.905 1.00 59.59 178 HIS A C 1
ATOM 1399 O O . HIS A 1 178 ? -25.063 -17.719 59.792 1.00 59.59 178 HIS A O 1
ATOM 1405 N N . ARG A 1 179 ? -26.277 -16.353 61.093 1.00 59.72 179 ARG A N 1
ATOM 1406 C CA . ARG A 1 179 ? -26.087 -17.129 62.330 1.00 59.72 179 ARG A CA 1
ATOM 1407 C C . ARG A 1 179 ? -26.880 -18.442 62.305 1.00 59.72 179 ARG A C 1
ATOM 1409 O O . ARG A 1 179 ? -26.325 -19.474 62.666 1.00 59.72 179 ARG A O 1
ATOM 1416 N N . SER A 1 180 ? -28.125 -18.431 61.832 1.00 57.94 180 SER A N 1
ATOM 1417 C CA . SER A 1 180 ? -28.950 -19.637 61.685 1.00 57.94 180 SER A CA 1
ATOM 1418 C C . SER A 1 180 ? -28.389 -20.604 60.639 1.00 57.94 180 SER A C 1
ATOM 1420 O O . SER A 1 180 ? -28.441 -21.810 60.846 1.00 57.94 180 SER A O 1
ATOM 1422 N N . GLN A 1 181 ? -27.789 -20.102 59.552 1.00 57.34 181 GLN A N 1
ATOM 1423 C CA . GLN A 1 181 ? -27.104 -20.952 58.567 1.00 57.34 181 GLN A CA 1
ATOM 1424 C C . GLN A 1 181 ? -25.854 -21.639 59.136 1.00 57.34 181 GLN A C 1
ATOM 1426 O O . GLN A 1 181 ? -25.563 -22.768 58.758 1.00 57.34 181 GLN A O 1
ATOM 1431 N N . ARG A 1 182 ? -25.143 -20.998 60.074 1.00 55.16 182 ARG A N 1
ATOM 1432 C CA . ARG A 1 182 ? -23.993 -21.603 60.769 1.00 55.16 182 ARG A CA 1
ATOM 1433 C C . ARG A 1 182 ? -24.386 -22.660 61.803 1.00 55.16 182 ARG A C 1
ATOM 1435 O O . ARG A 1 182 ? -23.599 -23.561 62.048 1.00 55.16 182 ARG A O 1
ATOM 1442 N N . ALA A 1 183 ? -25.580 -22.570 62.388 1.00 51.59 183 ALA A N 1
ATOM 1443 C CA . ALA A 1 183 ? -26.064 -23.531 63.383 1.00 51.59 183 ALA A CA 1
ATOM 1444 C C . ALA A 1 183 ? -26.509 -24.883 62.784 1.00 51.59 183 AL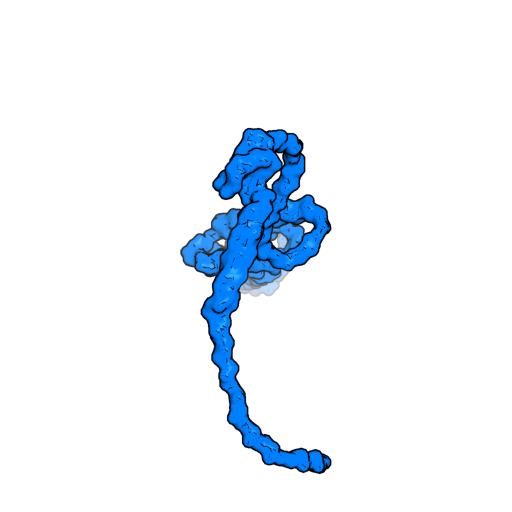A A C 1
ATOM 1446 O O . ALA A 1 183 ? -26.692 -25.837 63.530 1.00 51.59 183 ALA A O 1
ATOM 1447 N N . ASN A 1 184 ? -26.662 -24.974 61.457 1.00 57.81 184 ASN A N 1
ATOM 1448 C CA . ASN A 1 184 ? -27.105 -26.188 60.758 1.00 57.81 184 ASN A CA 1
ATOM 1449 C C . ASN A 1 184 ? -25.950 -27.029 60.177 1.00 57.81 184 ASN A C 1
ATOM 1451 O O . ASN A 1 184 ? -26.210 -27.983 59.449 1.00 57.81 184 ASN A O 1
ATOM 1455 N N . VAL A 1 185 ? -24.688 -26.679 60.451 1.00 48.19 185 VAL A N 1
ATOM 1456 C CA . VAL A 1 185 ? -23.518 -27.453 60.004 1.00 48.19 185 VAL A CA 1
ATOM 1457 C C . VAL A 1 185 ? -23.017 -28.288 61.181 1.00 48.19 185 VAL A C 1
ATOM 1459 O O . VAL A 1 185 ? -22.337 -27.767 62.062 1.00 48.19 185 VAL A O 1
ATOM 1462 N N . ALA A 1 186 ? -23.383 -29.571 61.212 1.00 45.53 186 ALA A N 1
ATOM 1463 C CA . ALA A 1 186 ? -22.735 -30.555 62.074 1.00 45.53 186 ALA A CA 1
ATOM 1464 C C . ALA A 1 186 ? -21.307 -30.791 61.553 1.00 45.53 186 ALA A C 1
ATOM 1466 O O . ALA A 1 186 ? -21.120 -31.065 60.368 1.00 45.53 186 ALA A O 1
ATOM 1467 N N . GLN A 1 187 ? -20.308 -30.612 62.415 1.00 44.50 187 GLN A N 1
ATOM 1468 C CA . GLN A 1 187 ? -18.946 -31.074 62.165 1.00 44.50 187 GLN A CA 1
ATOM 1469 C C . GLN A 1 187 ? -18.874 -32.525 62.639 1.00 44.50 187 GLN A C 1
ATOM 1471 O O . GLN A 1 187 ? -18.980 -32.768 63.840 1.00 44.50 187 GLN A O 1
ATOM 1476 N N . ASP A 1 188 ? -18.727 -33.465 61.708 1.00 40.25 188 ASP A N 1
ATOM 1477 C CA . ASP A 1 188 ? -18.314 -34.826 62.042 1.00 40.25 188 ASP A CA 1
ATOM 1478 C C . ASP A 1 188 ? -16.803 -34.797 62.314 1.00 40.25 188 ASP A C 1
ATOM 1480 O O . ASP A 1 188 ? -15.986 -34.583 61.416 1.00 40.25 188 ASP A O 1
ATOM 1484 N N . GLU A 1 189 ? -16.457 -34.919 63.593 1.00 49.94 189 GLU A N 1
ATOM 1485 C CA . GLU A 1 189 ? -15.109 -35.202 64.079 1.00 49.94 189 GLU A CA 1
ATOM 1486 C C . GLU A 1 189 ? -14.873 -36.715 63.991 1.00 49.94 189 GLU A C 1
ATOM 1488 O O . GLU A 1 189 ? -15.537 -37.481 64.690 1.00 49.94 189 GLU A O 1
ATOM 1493 N N . GLU A 1 190 ? -13.906 -37.148 63.180 1.00 36.66 190 GLU A N 1
ATOM 1494 C CA . GLU A 1 190 ? -13.339 -38.498 63.261 1.00 36.66 190 GLU A CA 1
ATOM 1495 C C . GLU A 1 190 ? -11.801 -38.431 63.286 1.00 36.66 190 GLU A C 1
ATOM 1497 O O . GLU A 1 190 ? -11.156 -38.142 62.280 1.00 36.66 190 GLU A O 1
ATOM 1502 N N . ASP A 1 191 ? -11.230 -38.725 64.456 1.00 41.81 191 ASP A N 1
ATOM 1503 C CA . ASP A 1 191 ? -9.889 -39.293 64.685 1.00 41.81 191 ASP A CA 1
ATOM 1504 C C . ASP A 1 191 ? -10.031 -40.212 65.925 1.00 41.81 191 ASP A C 1
ATOM 1506 O O . ASP A 1 191 ? -10.767 -39.823 66.843 1.00 41.81 191 ASP A O 1
ATOM 1510 N N . PRO A 1 192 ? -9.459 -41.442 65.993 1.00 47.47 192 PRO A N 1
ATOM 1511 C CA . PRO A 1 192 ? -8.014 -41.603 66.219 1.00 47.47 192 PRO A CA 1
ATOM 1512 C C . PRO A 1 192 ? -7.353 -42.846 65.584 1.00 47.47 192 PRO A C 1
ATOM 1514 O O . PRO A 1 192 ? -7.899 -43.951 65.586 1.00 47.47 192 PRO A O 1
ATOM 1517 N N . GLY A 1 193 ? -6.100 -42.700 65.141 1.00 33.69 193 GLY A N 1
ATOM 1518 C CA . GLY A 1 193 ? -5.289 -43.805 64.611 1.00 33.69 193 GLY A CA 1
ATOM 1519 C C . GLY A 1 193 ? -3.785 -43.669 64.852 1.00 33.69 193 GLY A C 1
ATOM 1520 O O . GLY A 1 193 ? -3.010 -43.500 63.918 1.00 33.69 193 GLY A O 1
ATOM 1521 N N . ASP A 1 194 ? -3.408 -43.763 66.121 1.00 36.78 194 ASP A N 1
ATOM 1522 C CA . ASP A 1 194 ? -2.066 -43.863 66.702 1.00 36.78 194 ASP A CA 1
ATOM 1523 C C . ASP A 1 194 ? -1.120 -44.855 65.973 1.00 36.78 194 ASP A C 1
ATOM 1525 O O . ASP A 1 194 ? -1.382 -46.056 65.952 1.00 36.78 194 ASP A O 1
ATOM 1529 N N . TYR A 1 195 ? 0.009 -44.376 65.426 1.00 36.62 195 TYR A N 1
ATOM 1530 C CA . TYR A 1 195 ? 1.207 -45.194 65.158 1.00 36.62 195 TYR A CA 1
ATOM 1531 C C . TYR A 1 195 ? 2.493 -44.390 65.400 1.00 36.62 195 TYR A C 1
ATOM 1533 O O . TYR A 1 195 ? 3.023 -43.685 64.539 1.00 3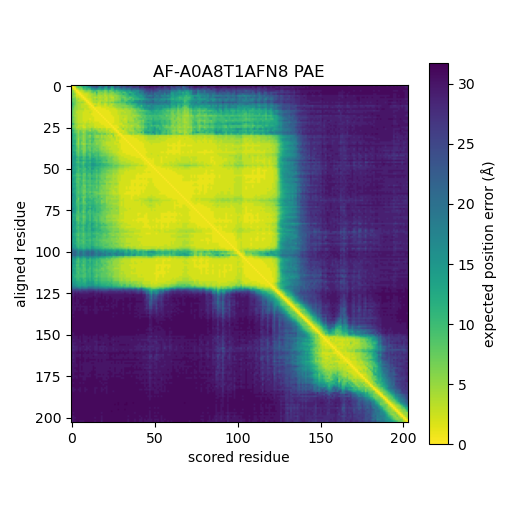6.62 195 TYR A O 1
ATOM 1541 N N . LEU A 1 196 ? 3.013 -44.553 66.613 1.00 37.38 196 LEU A N 1
ATOM 1542 C CA . LEU A 1 196 ? 4.359 -44.207 67.053 1.00 37.38 196 LEU A CA 1
ATOM 1543 C C . LEU A 1 196 ? 5.380 -45.210 66.465 1.00 37.38 196 LEU A C 1
ATOM 1545 O O . LEU A 1 196 ? 5.213 -46.410 66.657 1.00 37.38 196 LEU A O 1
ATOM 1549 N N . PHE A 1 197 ? 6.448 -44.750 65.793 1.00 32.41 197 PHE A N 1
ATOM 1550 C CA . PHE A 1 197 ? 7.841 -44.876 66.275 1.00 32.41 197 PHE A CA 1
ATOM 1551 C C . PHE A 1 197 ? 8.926 -44.511 65.233 1.00 32.41 197 PHE A C 1
ATOM 1553 O O . PHE A 1 197 ? 8.981 -45.033 64.124 1.00 32.41 197 PHE A O 1
ATOM 1560 N N . SER A 1 198 ? 9.888 -43.734 65.747 1.00 37.50 198 SER A N 1
ATOM 1561 C CA . SER A 1 198 ? 11.341 -43.783 65.498 1.00 37.50 198 SER A CA 1
ATOM 1562 C C . SER A 1 198 ? 11.959 -43.061 64.295 1.00 37.50 198 SER A C 1
ATOM 1564 O O . SER A 1 198 ? 12.194 -43.603 63.221 1.00 37.50 198 SER A O 1
ATOM 1566 N N . VAL A 1 199 ? 12.412 -41.850 64.624 1.00 41.41 199 VAL A N 1
ATOM 1567 C CA . VAL A 1 199 ? 13.599 -41.140 64.126 1.00 41.41 199 VAL A CA 1
ATOM 1568 C C . VAL A 1 199 ? 14.801 -42.063 63.879 1.00 41.41 199 VAL A C 1
ATOM 1570 O O . VAL A 1 199 ? 15.204 -42.795 64.782 1.00 41.41 199 VAL A O 1
ATOM 1573 N N . ARG A 1 200 ? 15.481 -41.878 62.739 1.00 32.19 200 ARG A N 1
ATOM 1574 C CA . ARG A 1 200 ? 16.949 -41.740 62.682 1.00 32.19 200 ARG A CA 1
ATOM 1575 C C . ARG A 1 200 ? 17.374 -40.884 61.485 1.00 32.19 200 ARG A C 1
ATOM 1577 O O . ARG A 1 200 ? 17.235 -41.291 60.339 1.00 32.19 200 ARG A O 1
ATOM 1584 N N . LEU A 1 201 ? 17.942 -39.714 61.789 1.00 38.44 201 LEU A N 1
ATOM 1585 C CA . LEU A 1 201 ? 18.968 -39.088 60.955 1.00 38.44 201 LEU A CA 1
ATOM 1586 C C . LEU A 1 201 ? 20.171 -40.032 60.859 1.00 38.44 201 LEU A C 1
ATOM 1588 O O . LEU A 1 201 ? 20.557 -40.599 61.883 1.00 38.44 201 LEU A O 1
ATOM 1592 N N . SER A 1 202 ? 20.812 -40.104 59.692 1.00 36.44 202 SER A N 1
ATOM 1593 C CA . SER A 1 202 ? 22.277 -40.155 59.546 1.00 36.44 202 SER A CA 1
ATOM 1594 C C . SER A 1 202 ? 22.673 -39.933 58.083 1.00 36.44 202 SER A C 1
ATOM 1596 O O . SER A 1 202 ? 22.285 -40.728 57.234 1.00 36.44 202 SER A O 1
ATOM 1598 N N . THR A 1 203 ? 23.460 -38.864 57.892 1.00 44.75 203 THR A N 1
ATOM 1599 C CA . THR A 1 203 ? 24.440 -38.557 56.820 1.00 44.75 203 THR A CA 1
ATOM 1600 C C . THR A 1 203 ? 24.019 -38.649 55.363 1.00 44.75 203 THR A C 1
ATOM 1602 O O . THR A 1 203 ? 23.860 -39.780 54.863 1.00 44.75 203 THR A O 1
#

InterPro domains:
  IPR001878 Zinc finger, CCHC-type [PF00098] (153-168)
  IPR001878 Zinc finger, CCHC-type [PS50158] (154-167)
  IPR001878 Zinc finger, CCHC-type [SM00343] (153-169)
  IPR036875 Zinc finger, CCHC-type superfamily [SSF57756] (142-172)
  IPR061502 Copia/RE1/RE2-like, N-terminal domain [PF14223] (1-124)

Solvent-accessible surface area (backbone atoms only — not comparable to full-atom values): 12848 Å² total; per-residue (Å²): 134,82,73,82,58,50,69,57,45,73,73,36,91,47,75,67,51,22,48,53,46,48,49,55,52,54,48,51,50,48,51,52,48,52,50,51,47,53,50,52,52,75,66,47,69,46,59,88,88,59,59,66,68,61,50,54,50,52,56,52,50,45,42,53,55,29,37,77,72,76,52,69,68,52,66,64,59,50,43,52,45,52,63,74,17,55,32,76,90,48,49,68,58,48,54,58,49,60,78,48,56,96,72,73,44,62,67,59,52,53,53,52,51,53,53,52,50,53,56,47,56,64,62,66,70,60,80,86,80,83,76,92,73,90,69,93,69,86,74,81,77,80,74,90,69,79,88,74,80,66,86,48,58,13,87,78,80,62,50,66,68,45,50,64,89,70,36,66,69,57,55,51,55,50,51,49,54,56,52,57,62,58,72,70,61,82,80,85,85,84,84,90,83,92,80,91,83,82,90,76,90,79,134

Secondary structure (DSSP, 8-state):
--GGGHHHHHT-SSHHHHHHHHHHHHHHHHHHHHHHHHHHHHT--PPTT--HHHHHHHHHHHHHHHHHTT----HHHHHHHHHHTS-GGGHHHHHHHHTTGGG--HHHHHHHHHHHHHHHHHHTTS-------------------------SB-TTT--BSS-GGG-HHHHHHHHHHHHHHHTT-------------------

pLDDT: mean 78.17, std 21.14, range [32.19, 98.38]

Foldseek 3Di:
DDCPLVVQQVPAPDPVSSVVSVCVVVVVVLVVQLVVLVVCLQPAADDPPDDLVVSLVVNVVSQVSNVVSVRHDDQLNSLVSSLVRYDPVCVVVSVVCVVVVVDDGSVVSSVSSVVVVVVVVVVVPDDDDDDDDPDPDPPPPPDPDDDDQFPAQEPPPRHTDDYVVPDPVVVVVVVVVVVVVVVPDDDDDDDDDDDDDDDDDDD

Radius of gyration: 38.71 Å; Cα contacts (8 Å, |Δi|>4): 113; chains: 1; bounding box: 71×63×105 Å